Protein AF-A0A6H1BUK4-F1 (afdb_monomer_lite)

Structure (mmCIF, N/CA/C/O backbone):
data_AF-A0A6H1BUK4-F1
#
_entry.id   AF-A0A6H1BUK4-F1
#
loop_
_atom_site.group_PDB
_atom_site.id
_atom_site.type_symbol
_atom_site.label_atom_id
_atom_site.label_alt_id
_atom_site.label_comp_id
_atom_site.label_asym_id
_atom_site.label_entity_id
_atom_site.label_seq_id
_atom_site.pdbx_PDB_ins_code
_atom_site.Cartn_x
_atom_site.Cartn_y
_atom_site.Cartn_z
_atom_site.occupancy
_atom_site.B_iso_or_equiv
_atom_site.auth_seq_id
_atom_site.auth_comp_id
_atom_site.auth_asym_id
_atom_site.auth_atom_id
_atom_site.pdbx_PDB_model_num
ATOM 1 N N . MET A 1 1 ? 31.788 -11.910 -37.877 1.00 71.50 1 MET A N 1
ATOM 2 C CA . MET A 1 1 ? 30.380 -12.138 -38.277 1.00 71.50 1 MET A CA 1
ATOM 3 C C . MET A 1 1 ? 30.133 -11.475 -39.624 1.00 71.50 1 MET A C 1
ATOM 5 O O . MET A 1 1 ? 30.513 -10.319 -39.797 1.00 71.50 1 MET A O 1
ATOM 9 N N . THR A 1 2 ? 29.560 -12.197 -40.584 1.00 88.56 2 THR A N 1
ATOM 10 C CA . THR A 1 2 ? 29.188 -11.671 -41.908 1.00 88.56 2 THR A CA 1
ATOM 11 C C . THR A 1 2 ? 27.980 -10.735 -41.808 1.00 88.56 2 THR A C 1
ATOM 13 O O . THR A 1 2 ? 27.243 -10.742 -40.822 1.00 88.56 2 THR A O 1
ATOM 16 N N . CYS A 1 3 ? 27.811 -9.860 -42.796 1.00 91.62 3 CYS A N 1
ATOM 17 C CA . CYS A 1 3 ? 26.668 -8.962 -42.886 1.00 91.62 3 CYS A CA 1
ATOM 18 C C . CYS A 1 3 ? 25.373 -9.773 -43.034 1.00 91.62 3 CYS A C 1
ATOM 20 O O . CYS A 1 3 ? 25.271 -10.633 -43.901 1.00 91.62 3 CYS A O 1
ATOM 22 N N . LYS A 1 4 ? 24.350 -9.443 -42.239 1.00 92.12 4 LYS A N 1
ATOM 23 C CA . LYS A 1 4 ? 23.032 -10.099 -42.263 1.00 92.12 4 LYS A CA 1
ATOM 24 C C . LYS A 1 4 ? 22.277 -9.925 -43.591 1.00 92.12 4 LYS A C 1
ATOM 26 O O . LYS A 1 4 ? 21.309 -10.632 -43.848 1.00 92.12 4 LYS A O 1
ATOM 31 N N . THR A 1 5 ? 22.657 -8.955 -44.423 1.00 90.56 5 THR A N 1
ATOM 32 C CA . THR A 1 5 ? 21.996 -8.722 -45.713 1.00 90.56 5 THR A CA 1
ATOM 33 C C . THR A 1 5 ? 22.368 -9.825 -46.712 1.00 90.56 5 THR A C 1
ATOM 35 O O . THR A 1 5 ? 23.563 -9.987 -46.969 1.00 90.56 5 THR A O 1
ATOM 38 N N . PRO A 1 6 ? 21.387 -10.534 -47.312 1.00 89.38 6 PRO A N 1
ATOM 39 C CA . PRO A 1 6 ? 21.654 -11.579 -48.299 1.00 89.38 6 PRO A CA 1
ATOM 40 C C . PRO A 1 6 ? 22.569 -11.088 -49.428 1.00 89.38 6 PRO A C 1
ATOM 42 O O . PRO A 1 6 ? 22.399 -9.973 -49.924 1.00 89.38 6 PRO A O 1
ATOM 45 N N . GLY A 1 7 ? 23.561 -11.901 -49.801 1.00 88.88 7 GLY A N 1
ATOM 46 C CA . GLY A 1 7 ? 24.522 -11.586 -50.866 1.00 88.88 7 GLY A CA 1
ATOM 47 C C . GLY A 1 7 ? 25.607 -10.562 -50.502 1.00 88.88 7 GLY A C 1
ATOM 48 O O . GLY A 1 7 ? 26.383 -10.163 -51.366 1.00 88.88 7 GLY A O 1
ATOM 49 N N . CYS A 1 8 ? 25.698 -10.111 -49.245 1.00 89.19 8 CYS A N 1
ATO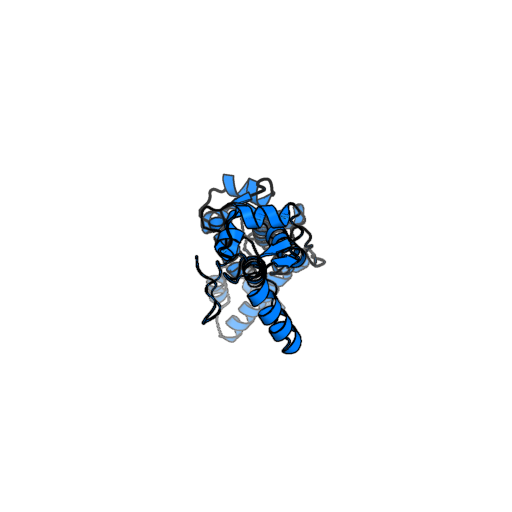M 50 C CA . CYS A 1 8 ? 26.742 -9.181 -48.815 1.00 89.19 8 CYS A CA 1
ATOM 51 C C . CYS A 1 8 ? 27.930 -9.917 -48.176 1.00 89.19 8 CYS A C 1
ATOM 53 O O . CYS A 1 8 ? 27.816 -10.448 -47.076 1.00 89.19 8 CYS A O 1
ATOM 55 N N . SER A 1 9 ? 29.099 -9.867 -48.819 1.00 88.25 9 SER A N 1
ATOM 56 C CA . SER A 1 9 ? 30.350 -10.463 -48.316 1.00 88.25 9 SER A CA 1
ATOM 57 C C . SER A 1 9 ? 31.053 -9.641 -47.225 1.00 88.25 9 SER A C 1
ATOM 59 O O . SER A 1 9 ? 32.037 -10.087 -46.639 1.00 88.25 9 SER A O 1
ATOM 61 N N . ARG A 1 10 ? 30.572 -8.426 -46.931 1.00 89.56 10 ARG A N 1
ATOM 62 C CA . ARG A 1 10 ? 31.171 -7.551 -45.907 1.00 89.56 10 ARG A CA 1
ATOM 63 C C . ARG A 1 10 ? 30.891 -8.084 -44.500 1.00 89.56 10 ARG A C 1
ATOM 65 O O . ARG A 1 10 ? 29.887 -8.751 -44.270 1.00 89.56 10 ARG A O 1
ATOM 72 N N . GLY A 1 11 ? 31.722 -7.712 -43.529 1.00 87.62 11 GLY A N 1
ATOM 73 C CA . GLY A 1 11 ? 31.447 -7.968 -42.112 1.00 87.62 11 GLY A CA 1
ATOM 74 C C . GLY A 1 11 ? 30.261 -7.150 -41.579 1.00 87.62 11 GLY A C 1
ATOM 75 O O . GLY A 1 11 ? 30.032 -6.012 -42.001 1.00 87.62 11 GLY A O 1
ATOM 76 N N . GLY A 1 12 ? 29.505 -7.716 -40.637 1.00 88.19 12 GLY A N 1
ATOM 77 C CA . GLY A 1 12 ? 28.492 -6.988 -39.871 1.00 88.19 12 GLY A CA 1
ATOM 78 C C . GLY A 1 12 ? 29.160 -6.004 -38.907 1.00 88.19 12 GLY A C 1
ATOM 79 O O . GLY A 1 12 ? 29.979 -6.410 -38.091 1.00 88.19 12 GLY A O 1
ATOM 80 N N . GLN A 1 13 ? 28.833 -4.714 -39.017 1.00 86.94 13 GLN A N 1
ATOM 81 C CA . GLN A 1 13 ? 29.473 -3.632 -38.247 1.00 86.94 13 GLN A CA 1
ATOM 82 C C . GLN A 1 13 ? 28.491 -2.876 -37.340 1.00 86.94 13 GLN A C 1
ATOM 84 O O . GLN A 1 13 ? 28.909 -2.162 -36.434 1.00 86.94 13 GLN A O 1
ATOM 89 N N . THR A 1 14 ? 27.185 -2.978 -37.593 1.00 88.00 14 THR A N 1
ATOM 90 C CA . THR A 1 14 ? 26.146 -2.314 -36.793 1.00 88.00 14 THR A CA 1
ATOM 91 C C . THR A 1 14 ? 25.527 -3.269 -35.775 1.00 88.00 14 THR A C 1
ATOM 93 O O . THR A 1 14 ? 25.586 -4.487 -35.937 1.00 88.00 14 THR A O 1
ATOM 96 N N . ARG A 1 15 ? 24.817 -2.728 -34.772 1.00 83.88 15 ARG A N 1
ATOM 97 C CA . ARG A 1 15 ? 24.027 -3.526 -33.809 1.00 83.88 15 ARG A CA 1
ATOM 98 C C . ARG A 1 15 ? 22.943 -4.397 -34.460 1.00 83.88 15 ARG A C 1
ATOM 100 O O . ARG A 1 15 ? 22.446 -5.318 -33.830 1.00 83.88 15 ARG A O 1
ATOM 107 N N . ARG A 1 16 ? 22.573 -4.123 -35.718 1.00 86.50 16 ARG A N 1
ATOM 108 C CA . ARG A 1 16 ? 21.634 -4.942 -36.508 1.00 86.50 16 ARG A CA 1
ATOM 109 C C . ARG A 1 16 ? 22.333 -6.024 -37.344 1.00 86.50 16 ARG A C 1
ATOM 111 O O . ARG A 1 16 ? 21.692 -6.652 -38.184 1.00 86.50 16 ARG A O 1
ATOM 118 N N . GLY A 1 17 ? 23.640 -6.216 -37.153 1.00 90.00 17 GLY A N 1
ATOM 119 C CA . GLY A 1 17 ? 24.444 -7.210 -37.866 1.00 90.00 17 GLY A CA 1
ATOM 120 C C . GLY A 1 17 ? 24.696 -6.873 -39.338 1.00 90.00 17 GLY A C 1
ATOM 121 O O . GLY A 1 17 ? 25.106 -7.740 -40.098 1.00 90.00 17 GLY A O 1
ATOM 122 N N . MET A 1 18 ? 24.448 -5.635 -39.776 1.00 92.75 18 MET A N 1
ATOM 123 C CA . MET A 1 18 ? 24.659 -5.202 -41.165 1.00 92.75 18 MET A CA 1
ATOM 124 C C . MET A 1 18 ? 25.966 -4.412 -41.300 1.00 92.75 18 MET A C 1
ATOM 126 O O . MET A 1 18 ? 26.402 -3.766 -40.345 1.00 92.75 18 MET A O 1
ATOM 130 N N . CYS A 1 19 ? 26.585 -4.406 -42.483 1.00 94.44 19 CYS A N 1
ATOM 131 C CA . CYS A 1 19 ? 27.620 -3.415 -42.797 1.00 94.44 19 CYS A CA 1
ATOM 132 C C . CYS A 1 19 ? 26.992 -2.011 -42.918 1.00 94.44 19 CYS A C 1
ATOM 134 O O . CYS A 1 19 ? 25.791 -1.896 -43.180 1.00 94.44 19 CYS A O 1
ATOM 136 N N . ARG A 1 20 ? 27.779 -0.934 -42.771 1.00 92.25 20 ARG A N 1
ATOM 137 C CA . ARG A 1 20 ? 27.266 0.456 -42.811 1.00 92.25 20 ARG A CA 1
ATOM 138 C C . ARG A 1 20 ? 26.426 0.764 -44.064 1.00 92.25 20 ARG A C 1
ATOM 140 O O . ARG A 1 20 ? 25.326 1.289 -43.946 1.00 92.25 20 ARG A O 1
ATOM 147 N N . ALA A 1 21 ? 26.888 0.354 -45.248 1.00 92.38 21 ALA A N 1
ATOM 148 C CA . ALA A 1 21 ? 26.192 0.611 -46.517 1.00 92.38 21 ALA A CA 1
ATOM 149 C C . ALA A 1 21 ? 24.871 -0.167 -46.674 1.00 92.38 21 ALA A C 1
ATOM 151 O O . ALA A 1 21 ? 23.927 0.302 -47.310 1.00 92.38 21 ALA A O 1
ATOM 152 N N . CYS A 1 22 ? 24.795 -1.383 -46.128 1.00 93.44 22 CYS A N 1
ATOM 153 C CA . CYS A 1 22 ? 23.549 -2.148 -46.116 1.00 93.44 22 CYS A CA 1
ATOM 154 C C . CYS A 1 22 ? 22.576 -1.615 -45.062 1.00 93.44 22 CYS A C 1
ATOM 156 O O . CYS A 1 22 ? 21.380 -1.552 -45.334 1.00 93.44 22 CYS A O 1
ATOM 158 N N . TYR A 1 23 ? 23.085 -1.174 -43.907 1.00 92.62 23 TYR A N 1
ATOM 159 C CA . TYR A 1 23 ? 22.277 -0.531 -42.876 1.00 92.62 23 TYR A CA 1
ATOM 160 C C . TYR A 1 23 ? 21.628 0.758 -43.380 1.00 92.62 23 TYR A C 1
ATOM 162 O O . TYR A 1 23 ? 20.429 0.909 -43.189 1.00 92.62 23 TYR A O 1
ATOM 170 N N . GLU A 1 24 ? 22.361 1.642 -44.066 1.00 92.56 24 GLU A N 1
ATOM 171 C CA . GLU A 1 24 ? 21.784 2.910 -44.536 1.00 92.56 24 GLU A CA 1
ATOM 172 C C . GLU A 1 24 ? 20.688 2.685 -45.584 1.00 92.56 24 GLU A C 1
ATOM 174 O O . GLU A 1 24 ? 19.592 3.229 -45.470 1.00 92.56 24 GLU A O 1
ATOM 179 N N . ARG A 1 25 ? 20.918 1.776 -46.544 1.00 92.06 25 ARG A N 1
ATOM 180 C CA . ARG A 1 25 ? 19.888 1.373 -47.519 1.00 92.06 25 ARG A CA 1
ATOM 181 C C . ARG A 1 25 ? 18.656 0.773 -46.845 1.00 92.06 25 ARG A C 1
ATOM 183 O O . ARG A 1 25 ? 17.532 1.094 -47.221 1.00 92.06 25 ARG A O 1
ATOM 190 N N . TRP A 1 26 ? 18.853 -0.102 -45.859 1.00 92.88 26 TRP A N 1
ATOM 191 C CA . TRP A 1 26 ? 17.754 -0.671 -45.081 1.00 92.88 26 TRP A CA 1
ATOM 192 C C . TRP A 1 26 ? 17.006 0.415 -44.296 1.00 92.88 26 TRP A C 1
ATOM 194 O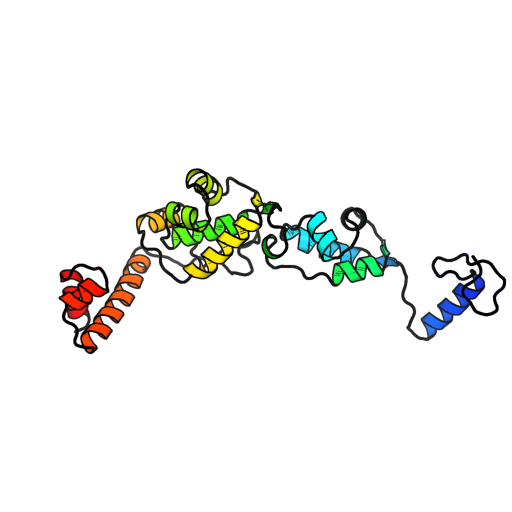 O . TRP A 1 26 ? 15.781 0.469 -44.365 1.00 92.88 26 TRP A O 1
ATOM 204 N N . ARG A 1 27 ? 17.729 1.308 -43.610 1.00 92.69 27 ARG A N 1
ATOM 205 C CA . ARG A 1 27 ? 17.194 2.400 -42.790 1.00 92.69 27 ARG A CA 1
ATOM 206 C C . ARG A 1 27 ? 16.333 3.350 -43.618 1.00 92.69 27 ARG A C 1
ATOM 208 O O . ARG A 1 27 ? 15.199 3.601 -43.225 1.00 92.69 27 ARG A O 1
ATOM 215 N N . LEU A 1 28 ? 16.829 3.817 -44.766 1.00 93.31 28 LEU A N 1
ATOM 216 C CA . LEU A 1 28 ? 16.081 4.693 -45.673 1.00 93.31 28 LEU A CA 1
ATOM 217 C C . LEU A 1 28 ? 14.770 4.046 -46.135 1.00 93.31 28 LEU A C 1
ATOM 219 O O . LEU A 1 28 ? 13.721 4.679 -46.061 1.00 93.31 28 LEU A O 1
ATOM 223 N N . ARG A 1 29 ? 14.795 2.758 -46.516 1.00 92.69 29 ARG A N 1
ATOM 224 C CA . ARG A 1 29 ? 13.568 2.014 -46.860 1.00 92.69 29 ARG A CA 1
ATOM 225 C C . ARG A 1 29 ? 12.597 1.929 -45.684 1.00 92.69 29 ARG A C 1
ATOM 227 O O . ARG A 1 29 ? 11.409 2.152 -45.866 1.00 92.69 29 ARG A O 1
ATOM 234 N N . GLN A 1 30 ? 13.081 1.624 -44.478 1.00 93.94 30 GLN A N 1
ATOM 235 C CA . GLN A 1 30 ? 12.210 1.566 -43.300 1.00 93.94 30 GLN A CA 1
ATOM 236 C C . GLN A 1 30 ? 11.579 2.923 -42.975 1.00 93.94 30 GLN A C 1
ATOM 238 O O . GLN A 1 30 ? 10.416 2.954 -42.583 1.00 93.94 30 GLN A O 1
ATOM 243 N N . HIS A 1 31 ? 12.316 4.025 -43.139 1.00 91.31 31 HIS A N 1
ATOM 244 C CA . HIS A 1 31 ? 11.766 5.371 -42.979 1.00 91.31 31 HIS A CA 1
ATOM 245 C C . HIS A 1 31 ? 10.702 5.671 -44.041 1.00 91.31 31 HIS A C 1
ATOM 247 O O . HIS A 1 31 ? 9.614 6.101 -43.676 1.00 91.31 31 HIS A O 1
ATOM 253 N N . ALA A 1 32 ? 10.969 5.370 -45.317 1.00 92.56 32 ALA A N 1
ATOM 254 C CA . ALA A 1 32 ? 10.002 5.556 -46.402 1.00 92.56 32 ALA A CA 1
ATOM 255 C C . ALA A 1 32 ? 8.709 4.748 -46.189 1.00 92.56 32 ALA A C 1
ATOM 257 O O . ALA A 1 32 ? 7.624 5.218 -46.509 1.00 92.56 32 ALA A O 1
ATOM 258 N N . TYR A 1 33 ? 8.811 3.552 -45.603 1.00 93.94 33 TYR A N 1
ATOM 259 C CA . TYR A 1 33 ? 7.653 2.719 -45.267 1.00 93.94 33 TYR A CA 1
ATOM 260 C C . TYR A 1 33 ? 7.006 3.052 -43.914 1.00 93.94 33 TYR A C 1
ATOM 262 O O . TYR A 1 33 ? 6.066 2.364 -43.526 1.00 93.94 33 TYR A O 1
ATOM 270 N N . GLY A 1 34 ? 7.521 4.026 -43.153 1.00 91.31 34 GLY A N 1
ATOM 271 C CA . GLY A 1 34 ? 7.030 4.341 -41.803 1.00 91.31 34 GLY A CA 1
ATOM 272 C C . GLY A 1 34 ? 7.248 3.227 -40.766 1.00 91.31 34 GLY A C 1
ATOM 273 O O . GLY A 1 34 ? 6.661 3.251 -39.692 1.00 91.31 34 GLY A O 1
ATOM 274 N N . ARG A 1 35 ? 8.094 2.234 -41.068 1.00 90.94 35 ARG A N 1
ATOM 275 C CA . ARG A 1 35 ? 8.355 1.049 -40.225 1.00 90.94 35 ARG A CA 1
ATOM 276 C C . ARG A 1 35 ? 9.633 1.166 -39.399 1.00 90.94 35 ARG A C 1
ATOM 278 O O . ARG A 1 35 ? 10.009 0.231 -38.692 1.00 90.94 35 ARG A O 1
ATOM 285 N N . PHE A 1 36 ? 10.355 2.281 -39.511 1.00 89.62 36 PHE A N 1
ATOM 286 C CA . PHE A 1 36 ? 11.610 2.446 -38.791 1.00 89.62 36 PHE A CA 1
ATOM 287 C C . PHE A 1 36 ? 11.367 2.541 -37.286 1.00 89.62 36 PHE A C 1
ATOM 289 O O . PHE A 1 36 ? 10.833 3.523 -36.781 1.00 89.62 36 PHE A O 1
ATOM 296 N N . GLN A 1 37 ? 11.845 1.532 -36.562 1.00 85.88 37 GLN A N 1
ATOM 297 C CA . GLN A 1 37 ? 11.864 1.536 -35.107 1.00 85.88 37 GLN A CA 1
ATOM 298 C C . GLN A 1 37 ? 13.305 1.702 -34.605 1.00 85.88 37 GLN A C 1
ATOM 300 O O . GLN A 1 37 ? 14.161 0.856 -34.902 1.00 85.88 37 GLN A O 1
ATOM 305 N N . PRO A 1 38 ? 13.622 2.761 -33.839 1.00 89.06 38 PRO A N 1
ATOM 306 C CA . PRO A 1 38 ? 14.940 2.905 -33.238 1.00 89.06 38 PRO A CA 1
ATOM 307 C C . PRO A 1 38 ? 15.143 1.846 -32.145 1.00 89.06 38 PRO A C 1
ATOM 309 O O . PRO A 1 38 ? 14.209 1.500 -31.423 1.00 89.06 38 PRO A O 1
ATOM 312 N N . LEU A 1 39 ? 16.372 1.329 -32.028 1.00 89.69 39 LEU A N 1
ATOM 313 C CA . LEU A 1 39 ? 16.742 0.338 -31.000 1.00 89.69 39 LEU A CA 1
ATOM 314 C C . LEU A 1 39 ? 16.877 0.952 -29.603 1.00 89.69 39 LEU A C 1
ATOM 316 O O . LEU A 1 39 ? 16.875 0.232 -28.609 1.00 89.69 39 LEU A O 1
ATOM 320 N N . VAL A 1 40 ? 17.052 2.268 -29.551 1.00 94.12 40 VAL A N 1
ATOM 321 C CA . VAL A 1 40 ? 17.237 3.047 -28.336 1.00 94.12 40 VAL A CA 1
ATOM 322 C C . VAL A 1 40 ? 16.226 4.186 -28.380 1.00 94.12 40 VAL A C 1
ATOM 324 O O . VAL A 1 40 ? 16.063 4.818 -29.424 1.00 94.12 40 VAL A O 1
ATOM 327 N N . VAL A 1 41 ? 15.536 4.406 -27.273 1.00 96.38 41 VAL A N 1
ATOM 328 C CA . VAL A 1 41 ? 14.470 5.396 -27.106 1.00 96.38 41 VAL A CA 1
ATOM 329 C C . VAL A 1 41 ? 14.765 6.283 -25.906 1.00 96.38 41 VAL A C 1
ATOM 331 O O . VAL A 1 41 ? 15.635 5.953 -25.095 1.00 96.38 41 VAL A O 1
ATOM 334 N N . ASP A 1 42 ? 14.053 7.402 -25.817 1.00 97.00 42 ASP A N 1
ATOM 335 C CA . ASP A 1 42 ? 14.053 8.236 -24.620 1.00 97.00 42 ASP A CA 1
ATOM 336 C C . ASP A 1 42 ? 13.648 7.390 -23.404 1.00 97.00 42 ASP A C 1
ATOM 338 O O . ASP A 1 42 ? 12.694 6.609 -23.454 1.00 97.00 42 ASP A O 1
ATOM 342 N N . ALA A 1 43 ? 14.422 7.505 -22.331 1.00 97.31 43 ALA A N 1
ATOM 343 C CA . ALA A 1 43 ? 14.186 6.771 -21.099 1.00 97.31 43 ALA A CA 1
ATOM 344 C C . ALA A 1 43 ? 13.175 7.465 -20.174 1.00 97.31 43 ALA A C 1
ATOM 346 O O . ALA A 1 43 ? 12.737 6.841 -19.208 1.00 97.31 43 ALA A O 1
ATOM 347 N N . GLU A 1 44 ? 12.793 8.716 -20.443 1.00 97.38 44 GLU A N 1
ATOM 348 C CA . GLU A 1 44 ? 11.907 9.492 -19.572 1.00 97.38 44 GLU A CA 1
ATOM 349 C C . GLU A 1 44 ? 10.526 8.843 -19.335 1.00 97.38 44 GLU A C 1
ATOM 351 O O . GLU A 1 44 ? 10.114 8.751 -18.176 1.00 97.38 44 GLU A O 1
ATOM 356 N N . PRO A 1 45 ? 9.821 8.286 -20.345 1.00 97.69 45 PRO A N 1
ATOM 357 C CA . PRO A 1 45 ? 8.552 7.597 -20.096 1.00 97.69 45 PRO A CA 1
ATOM 358 C C . PRO A 1 45 ? 8.711 6.395 -19.155 1.00 97.69 45 PRO A C 1
ATOM 360 O O . PRO A 1 45 ? 7.942 6.235 -18.208 1.00 97.69 45 PRO A O 1
ATOM 363 N N . ALA A 1 46 ? 9.748 5.580 -19.374 1.00 97.38 46 ALA A N 1
ATOM 364 C CA . ALA A 1 46 ? 10.049 4.433 -18.522 1.00 97.38 46 ALA A CA 1
ATOM 365 C C . ALA A 1 46 ? 10.440 4.876 -17.103 1.00 97.38 46 ALA A C 1
ATOM 367 O O . ALA A 1 46 ? 10.052 4.240 -16.125 1.00 97.38 46 ALA A O 1
ATOM 368 N N . ARG A 1 47 ? 11.170 5.990 -16.975 1.00 97.44 47 ARG A N 1
ATOM 369 C CA . ARG A 1 47 ? 11.540 6.577 -15.686 1.00 97.44 47 ARG A CA 1
ATOM 370 C C . ARG A 1 47 ? 10.317 6.999 -14.890 1.00 97.44 47 ARG A C 1
ATOM 372 O O . ARG A 1 47 ? 10.190 6.570 -13.750 1.00 97.44 47 ARG A O 1
ATOM 379 N N . ARG A 1 48 ? 9.411 7.779 -15.484 1.00 97.00 48 ARG A N 1
ATOM 380 C CA . ARG A 1 48 ? 8.153 8.181 -14.837 1.00 97.00 48 ARG A CA 1
ATOM 381 C C . ARG A 1 48 ? 7.354 6.977 -14.351 1.00 97.00 48 ARG A C 1
ATOM 383 O O . ARG A 1 48 ? 6.846 6.993 -13.236 1.00 97.00 48 ARG A O 1
ATOM 390 N N . HIS A 1 49 ? 7.281 5.930 -15.169 1.00 97.00 49 HIS A N 1
ATOM 391 C CA . HIS A 1 49 ? 6.571 4.700 -14.824 1.00 97.00 49 HIS A CA 1
ATOM 392 C C . HIS A 1 49 ? 7.207 3.967 -13.637 1.00 97.00 49 HIS A C 1
ATOM 394 O O . HIS A 1 49 ? 6.519 3.522 -12.722 1.00 97.00 49 HIS A O 1
ATOM 400 N N . ILE A 1 50 ? 8.540 3.892 -13.611 1.00 96.06 50 ILE A N 1
ATOM 401 C CA . ILE A 1 50 ? 9.289 3.358 -12.470 1.00 96.06 50 ILE A CA 1
ATOM 402 C C . ILE A 1 50 ? 9.058 4.201 -11.215 1.00 96.06 50 ILE A C 1
ATOM 404 O O . ILE A 1 50 ? 8.850 3.629 -10.147 1.00 96.06 50 ILE A O 1
ATOM 408 N N . THR A 1 51 ? 9.088 5.529 -11.326 1.00 95.06 51 THR A N 1
ATOM 409 C CA . THR A 1 51 ? 8.836 6.435 -10.199 1.00 95.06 51 THR A CA 1
ATOM 410 C C . THR A 1 51 ? 7.437 6.220 -9.630 1.00 95.06 51 THR A C 1
ATOM 412 O O . THR A 1 51 ? 7.321 5.990 -8.436 1.00 95.06 51 THR A O 1
ATOM 415 N N . ALA A 1 52 ? 6.404 6.121 -10.470 1.00 93.69 52 ALA A N 1
ATOM 416 C CA . ALA A 1 52 ? 5.047 5.833 -10.004 1.00 93.69 52 ALA A CA 1
ATOM 417 C C . ALA A 1 52 ? 4.961 4.511 -9.208 1.00 93.69 52 ALA A C 1
ATOM 419 O O . ALA A 1 52 ? 4.386 4.464 -8.125 1.00 93.69 52 ALA A O 1
ATOM 420 N N . MET A 1 53 ? 5.614 3.440 -9.679 1.00 94.56 53 MET A N 1
ATOM 421 C CA . MET A 1 53 ? 5.721 2.181 -8.922 1.00 94.56 53 MET A CA 1
ATOM 422 C C . MET A 1 53 ? 6.486 2.336 -7.595 1.00 94.56 53 MET A C 1
ATOM 424 O O . MET A 1 53 ? 6.185 1.655 -6.611 1.00 94.56 53 MET A O 1
ATOM 428 N N . ARG A 1 54 ? 7.507 3.200 -7.562 1.00 92.75 54 ARG A N 1
ATOM 429 C CA . ARG A 1 54 ? 8.295 3.501 -6.357 1.00 92.75 54 ARG A CA 1
ATOM 430 C C . ARG A 1 54 ? 7.489 4.291 -5.333 1.00 92.75 54 ARG A C 1
ATOM 432 O O . ARG A 1 54 ? 7.659 4.011 -4.148 1.00 92.75 54 ARG A O 1
ATOM 439 N N . ASP A 1 55 ? 6.626 5.198 -5.776 1.00 90.38 55 ASP A N 1
ATOM 440 C CA . ASP A 1 55 ? 5.790 6.038 -4.913 1.00 90.38 55 ASP A CA 1
ATOM 441 C C . ASP A 1 55 ? 4.749 5.201 -4.151 1.00 90.38 55 ASP A C 1
ATOM 443 O O . ASP A 1 55 ? 4.493 5.447 -2.977 1.00 90.38 55 ASP A O 1
ATOM 447 N N . ILE A 1 56 ? 4.269 4.104 -4.751 1.00 90.25 56 ILE A N 1
ATOM 448 C CA . ILE A 1 56 ? 3.441 3.082 -4.072 1.00 90.25 56 ILE A CA 1
ATOM 449 C C . ILE A 1 56 ? 4.250 2.252 -3.054 1.00 90.25 56 ILE A C 1
ATOM 451 O O . ILE A 1 56 ? 3.699 1.552 -2.205 1.00 90.25 56 ILE A O 1
ATOM 455 N N . GLY A 1 57 ? 5.582 2.313 -3.117 1.00 90.00 57 GLY A N 1
ATOM 456 C CA . GLY A 1 57 ? 6.484 1.619 -2.199 1.00 90.00 57 GLY A CA 1
ATOM 457 C C . GLY A 1 57 ? 7.104 0.336 -2.745 1.00 90.00 57 GLY A C 1
ATOM 458 O O . GLY A 1 57 ? 7.721 -0.409 -1.977 1.00 90.00 57 GLY A O 1
ATOM 459 N N . LEU A 1 58 ? 6.999 0.054 -4.051 1.00 91.50 58 LEU A N 1
ATOM 460 C CA . LEU A 1 58 ? 7.675 -1.107 -4.635 1.00 91.50 58 LEU A CA 1
ATOM 461 C C . LEU A 1 58 ? 9.194 -0.943 -4.592 1.00 91.50 58 LEU A C 1
ATOM 463 O O . LEU A 1 58 ? 9.747 0.130 -4.829 1.00 91.50 58 LEU A O 1
ATOM 467 N N . THR A 1 59 ? 9.913 -2.028 -4.313 1.00 90.94 59 THR A N 1
ATOM 468 C CA . THR A 1 59 ? 11.382 -2.019 -4.339 1.00 90.94 59 THR A CA 1
ATOM 469 C C . THR A 1 59 ? 11.912 -2.198 -5.762 1.00 90.94 59 THR A C 1
ATOM 471 O O . THR A 1 59 ? 11.253 -2.795 -6.611 1.00 90.94 59 THR A O 1
ATOM 474 N N . TRP A 1 60 ? 13.160 -1.788 -6.011 1.00 91.00 60 TRP A N 1
ATOM 475 C CA . TRP A 1 60 ? 13.864 -2.071 -7.272 1.00 91.00 60 TRP A CA 1
ATOM 476 C C . TRP A 1 60 ? 13.848 -3.555 -7.651 1.00 91.00 60 TRP A C 1
ATOM 478 O O . TRP A 1 60 ? 13.738 -3.893 -8.825 1.00 91.00 60 TRP A O 1
ATOM 488 N N . ARG A 1 61 ? 13.960 -4.442 -6.652 1.00 90.94 61 ARG A N 1
ATOM 489 C CA . ARG A 1 61 ? 13.912 -5.895 -6.849 1.00 90.94 61 ARG A CA 1
ATOM 490 C C . ARG A 1 61 ? 12.523 -6.334 -7.309 1.00 90.94 61 ARG A C 1
ATOM 492 O O . ARG A 1 61 ? 12.428 -7.107 -8.251 1.00 90.94 61 ARG A O 1
ATOM 499 N N . THR A 1 62 ? 11.467 -5.815 -6.687 1.00 92.50 62 THR A N 1
ATOM 500 C CA . THR A 1 62 ? 10.084 -6.119 -7.081 1.00 92.50 62 THR A CA 1
ATOM 501 C C . THR A 1 62 ? 9.798 -5.635 -8.503 1.00 92.50 62 THR A C 1
ATOM 503 O O . THR A 1 62 ? 9.316 -6.412 -9.315 1.00 92.50 62 THR A O 1
ATOM 506 N N . ILE A 1 63 ? 10.182 -4.400 -8.843 1.00 94.62 63 ILE A N 1
ATOM 507 C CA . ILE A 1 63 ? 10.000 -3.837 -10.194 1.00 94.62 63 ILE A CA 1
ATOM 508 C C . ILE A 1 63 ? 10.781 -4.642 -11.244 1.00 94.62 63 ILE A C 1
ATOM 510 O O . ILE A 1 63 ? 10.266 -4.929 -12.324 1.00 94.62 63 ILE A O 1
ATOM 514 N N . SER A 1 64 ? 12.013 -5.043 -10.921 1.00 95.31 64 SER A N 1
ATOM 515 C CA . SER A 1 64 ? 12.835 -5.905 -11.776 1.00 95.31 64 SER A CA 1
ATOM 516 C C . SER A 1 64 ? 12.159 -7.251 -12.037 1.00 95.31 64 SER A C 1
ATOM 518 O O . SER A 1 64 ? 12.066 -7.662 -13.187 1.00 95.31 64 SER A O 1
ATOM 520 N N . ASN A 1 65 ? 11.606 -7.894 -11.005 1.00 93.31 65 ASN A N 1
ATOM 521 C CA . ASN A 1 65 ? 10.886 -9.156 -11.162 1.00 93.31 65 ASN A CA 1
ATOM 522 C C . ASN A 1 65 ? 9.611 -8.998 -12.010 1.00 93.31 65 ASN A C 1
ATOM 524 O O . ASN A 1 65 ? 9.352 -9.840 -12.863 1.00 93.31 65 ASN A O 1
ATOM 528 N N . LEU A 1 66 ? 8.843 -7.921 -11.809 1.00 94.12 66 LEU A N 1
ATOM 529 C CA . LEU A 1 66 ? 7.585 -7.677 -12.527 1.00 94.12 66 LEU A CA 1
ATOM 530 C C . LEU A 1 66 ? 7.797 -7.352 -14.012 1.00 94.12 66 LEU A C 1
ATOM 532 O O . LEU A 1 66 ? 7.099 -7.883 -14.868 1.00 94.12 66 LEU A O 1
ATOM 536 N N . SER A 1 67 ? 8.781 -6.507 -14.322 1.00 95.50 67 SER A N 1
ATOM 537 C CA . SER A 1 67 ? 9.120 -6.137 -15.707 1.00 95.50 67 SER A CA 1
ATOM 538 C C . SER A 1 67 ? 10.014 -7.175 -16.406 1.00 95.50 67 SER A C 1
ATOM 540 O O . SER A 1 67 ? 10.160 -7.189 -17.634 1.00 95.50 67 SER A O 1
ATOM 542 N N . GLY A 1 68 ? 10.670 -8.032 -15.617 1.00 96.06 68 GLY A N 1
ATOM 543 C CA . GLY A 1 68 ? 11.764 -8.918 -16.012 1.00 96.06 68 GLY A CA 1
ATOM 544 C C . GLY A 1 68 ? 12.997 -8.183 -16.568 1.00 96.06 68 GLY A C 1
ATOM 545 O O . GLY A 1 68 ? 13.812 -8.792 -17.266 1.00 96.06 68 GLY A O 1
ATOM 546 N N . VAL A 1 69 ? 13.111 -6.877 -16.319 1.00 96.81 69 VAL A N 1
ATOM 547 C CA . VAL A 1 69 ? 14.283 -6.062 -16.656 1.00 96.81 69 VAL A CA 1
ATOM 548 C C . VAL A 1 69 ? 15.305 -6.187 -15.533 1.00 96.81 69 VAL A C 1
ATOM 550 O O . VAL A 1 69 ? 14.945 -6.217 -14.355 1.00 96.81 69 VAL A O 1
ATOM 553 N N . ASP A 1 70 ? 16.592 -6.240 -15.875 1.00 96.12 70 ASP A N 1
ATOM 554 C CA . ASP A 1 70 ? 17.654 -6.358 -14.878 1.00 96.12 70 ASP A CA 1
ATOM 555 C C . ASP A 1 70 ? 17.648 -5.176 -13.889 1.00 96.12 70 ASP A C 1
ATOM 557 O O . ASP A 1 70 ? 17.495 -4.009 -14.265 1.00 96.12 70 ASP A O 1
ATOM 561 N N . ARG A 1 71 ? 17.860 -5.471 -12.601 1.00 94.50 71 ARG A N 1
ATOM 562 C CA . ARG A 1 71 ? 17.800 -4.477 -11.520 1.00 94.50 71 ARG A CA 1
ATOM 563 C C . ARG A 1 71 ? 18.749 -3.297 -11.751 1.00 94.50 71 ARG A C 1
ATOM 565 O O . ARG A 1 71 ? 18.406 -2.172 -11.379 1.00 94.50 71 ARG A O 1
ATOM 572 N N . LYS A 1 72 ? 19.926 -3.522 -12.346 1.00 94.50 72 LYS A N 1
ATOM 573 C CA . LYS A 1 72 ? 20.881 -2.453 -12.659 1.00 94.50 72 LYS A CA 1
ATOM 574 C C . LYS A 1 72 ? 20.311 -1.510 -13.714 1.00 94.50 72 LYS A C 1
ATOM 576 O O . LYS A 1 72 ? 20.406 -0.301 -13.531 1.00 94.50 72 LYS A O 1
ATOM 581 N N . GLN A 1 73 ? 19.661 -2.041 -14.750 1.00 94.94 73 GLN A N 1
ATOM 582 C CA . GLN A 1 73 ? 19.036 -1.235 -15.805 1.00 94.94 73 GLN A CA 1
ATOM 583 C C . GLN A 1 73 ? 17.886 -0.381 -15.262 1.00 94.94 73 GLN A C 1
ATOM 585 O O . GLN A 1 73 ? 17.822 0.810 -15.560 1.00 94.94 73 GLN A O 1
ATOM 590 N N . VAL A 1 74 ? 17.026 -0.952 -14.410 1.00 95.94 74 VAL A N 1
ATOM 591 C CA . VAL A 1 74 ? 15.956 -0.192 -13.736 1.00 95.94 74 VAL A CA 1
ATOM 592 C C . VAL A 1 74 ? 16.556 0.953 -12.904 1.00 95.94 74 VAL A C 1
ATOM 594 O O . VAL A 1 74 ? 16.098 2.095 -12.981 1.00 95.94 74 VAL A O 1
ATOM 597 N N . ALA A 1 75 ? 17.626 0.675 -12.151 1.00 93.56 75 ALA A N 1
ATOM 598 C CA . ALA A 1 75 ? 18.311 1.682 -11.344 1.00 93.56 75 ALA A CA 1
ATOM 599 C C . ALA A 1 75 ? 19.017 2.762 -12.189 1.00 93.56 75 ALA A C 1
ATOM 601 O O . ALA A 1 75 ? 19.008 3.928 -11.800 1.00 93.56 75 ALA A O 1
ATOM 602 N N . ASP A 1 76 ? 19.629 2.406 -13.322 1.00 94.38 76 ASP A N 1
ATOM 603 C CA . ASP A 1 76 ? 20.279 3.354 -14.241 1.00 94.38 76 ASP A CA 1
ATOM 604 C C . ASP A 1 76 ? 19.259 4.315 -14.875 1.00 94.38 76 ASP A C 1
ATOM 606 O O . ASP A 1 76 ? 19.508 5.521 -14.950 1.00 94.38 76 ASP A O 1
ATOM 610 N N . ILE A 1 77 ? 18.091 3.801 -15.277 1.00 95.56 77 ILE A N 1
ATOM 611 C CA . ILE A 1 77 ? 16.996 4.618 -15.821 1.00 95.56 77 ILE A CA 1
ATOM 612 C C . ILE A 1 77 ? 16.534 5.643 -14.789 1.00 95.56 77 ILE A C 1
ATOM 614 O O . ILE A 1 77 ? 16.451 6.829 -15.109 1.00 95.56 77 ILE A O 1
ATOM 618 N N . CYS A 1 78 ? 16.306 5.218 -13.543 1.00 92.62 78 CYS A N 1
ATOM 619 C CA . CYS A 1 78 ? 15.904 6.145 -12.488 1.00 92.62 78 CYS A CA 1
ATOM 620 C C . CYS A 1 78 ? 16.991 7.171 -12.141 1.00 92.62 78 CYS A C 1
ATOM 622 O O . CYS A 1 78 ? 16.673 8.321 -11.854 1.00 92.62 78 CYS A O 1
ATOM 624 N N . ARG A 1 79 ? 18.272 6.781 -12.177 1.00 92.00 79 ARG A N 1
ATOM 625 C CA . ARG A 1 79 ? 19.397 7.670 -11.838 1.00 92.00 79 ARG A CA 1
ATOM 626 C C . ARG A 1 79 ? 19.681 8.759 -12.868 1.00 92.00 79 ARG A C 1
ATOM 628 O O . ARG A 1 79 ? 20.501 9.626 -12.584 1.00 92.00 79 ARG A O 1
ATOM 635 N N . GLY A 1 80 ? 19.053 8.731 -14.041 1.00 92.75 80 GLY A N 1
ATOM 636 C CA . GLY A 1 80 ? 19.233 9.807 -15.012 1.00 92.75 80 GLY A CA 1
ATOM 637 C C . GLY A 1 80 ? 19.599 9.383 -16.427 1.00 92.75 80 GLY A C 1
ATOM 638 O O . GLY A 1 80 ? 19.921 10.265 -17.223 1.00 92.75 80 GLY A O 1
ATOM 639 N N . ALA A 1 81 ? 19.566 8.090 -16.779 1.00 94.06 81 ALA A N 1
ATOM 640 C CA . ALA A 1 81 ? 19.854 7.682 -18.154 1.00 94.06 81 ALA A CA 1
ATOM 641 C C . ALA A 1 81 ? 18.948 8.443 -19.135 1.00 94.06 81 ALA A C 1
ATOM 643 O O . ALA A 1 81 ? 17.731 8.435 -18.982 1.00 94.06 81 ALA A O 1
ATOM 644 N N . LYS A 1 82 ? 19.539 9.119 -20.127 1.00 96.00 82 LYS A N 1
ATOM 645 C CA . LYS A 1 82 ? 18.778 9.853 -21.156 1.00 96.00 82 LYS A CA 1
ATOM 646 C C . LYS A 1 82 ? 18.107 8.910 -22.153 1.00 96.00 82 LYS A C 1
ATOM 648 O O . LYS A 1 82 ? 17.075 9.224 -22.718 1.00 96.00 82 LYS A O 1
ATOM 653 N N . MET A 1 83 ? 18.732 7.762 -22.388 1.00 96.56 83 MET A N 1
ATOM 654 C CA . MET A 1 83 ? 18.357 6.828 -23.436 1.00 96.56 83 MET A CA 1
ATOM 655 C C . MET A 1 83 ? 18.411 5.403 -22.893 1.00 96.56 83 MET A C 1
ATOM 657 O O . MET A 1 83 ? 19.329 5.058 -22.148 1.00 96.56 83 MET A O 1
ATOM 661 N N . THR A 1 84 ? 17.466 4.562 -23.300 1.00 96.44 84 THR A N 1
ATOM 662 C CA . THR A 1 84 ? 17.426 3.134 -22.954 1.00 96.44 84 THR A CA 1
ATOM 663 C C . THR A 1 84 ? 17.057 2.296 -24.174 1.00 96.44 84 THR A C 1
ATOM 665 O O . THR A 1 84 ? 16.609 2.836 -25.186 1.00 96.44 84 THR A O 1
ATOM 668 N N . SER A 1 85 ? 17.278 0.979 -24.140 1.00 95.44 85 SER A N 1
ATOM 669 C CA . SER A 1 85 ? 16.828 0.134 -25.248 1.00 95.44 85 SER A CA 1
ATOM 670 C C . SER A 1 85 ? 15.303 0.147 -25.341 1.00 95.44 85 SER A C 1
ATOM 672 O O . SER A 1 85 ? 14.605 0.215 -24.330 1.00 95.44 85 SER A O 1
ATOM 674 N N . ARG A 1 86 ? 14.786 0.058 -26.568 1.00 94.88 86 ARG A N 1
ATOM 675 C CA . ARG A 1 86 ? 13.343 -0.023 -26.815 1.00 94.88 86 ARG A CA 1
ATOM 676 C C . ARG A 1 86 ? 12.699 -1.178 -26.047 1.00 94.88 86 ARG A C 1
ATOM 678 O O . ARG A 1 86 ? 11.721 -0.956 -25.359 1.00 94.88 86 ARG A O 1
ATOM 685 N N . ASP A 1 87 ? 13.307 -2.361 -26.104 1.00 95.31 87 ASP A N 1
ATOM 686 C CA . ASP A 1 87 ? 12.834 -3.549 -25.381 1.00 95.31 87 ASP A CA 1
ATOM 687 C C . ASP A 1 87 ? 12.685 -3.296 -23.872 1.00 95.31 87 ASP A C 1
ATOM 689 O O . ASP A 1 87 ? 11.655 -3.605 -23.284 1.00 95.31 87 ASP A O 1
ATOM 693 N N . VAL A 1 88 ? 13.677 -2.651 -23.250 1.00 96.75 88 VAL A N 1
ATOM 694 C CA . VAL A 1 88 ? 13.621 -2.325 -21.820 1.00 96.75 88 VAL A CA 1
ATOM 695 C C . VAL A 1 88 ? 12.513 -1.313 -21.528 1.00 96.75 88 VAL A C 1
ATOM 697 O O . VAL A 1 88 ? 11.761 -1.506 -20.575 1.00 96.75 88 VAL A O 1
ATOM 700 N N . ALA A 1 89 ? 12.393 -0.254 -22.335 1.00 97.19 89 ALA A N 1
ATOM 701 C CA . ALA A 1 89 ? 11.330 0.735 -22.169 1.00 97.19 89 ALA A CA 1
ATOM 702 C C . ALA A 1 89 ? 9.940 0.102 -22.309 1.00 97.19 89 ALA A C 1
ATOM 704 O O . ALA A 1 89 ? 9.101 0.296 -21.435 1.00 97.19 89 ALA A O 1
ATOM 705 N N . ASP A 1 90 ? 9.721 -0.688 -23.360 1.00 97.31 90 ASP A N 1
ATOM 706 C CA . ASP A 1 90 ? 8.433 -1.318 -23.651 1.00 97.31 90 ASP A CA 1
ATOM 707 C C . ASP A 1 90 ? 8.032 -2.288 -22.525 1.00 97.31 90 ASP A C 1
ATOM 709 O O . ASP A 1 90 ? 6.888 -2.273 -22.078 1.00 97.31 90 ASP A O 1
ATOM 713 N N . ARG A 1 91 ? 8.978 -3.067 -21.980 1.00 97.88 91 ARG A N 1
ATOM 714 C CA . ARG A 1 91 ? 8.723 -3.978 -20.848 1.00 97.88 91 ARG A CA 1
ATOM 715 C C . ARG A 1 91 ? 8.387 -3.250 -19.549 1.00 97.88 91 ARG A C 1
ATOM 717 O O . ARG A 1 91 ? 7.494 -3.677 -18.820 1.00 97.88 91 ARG A O 1
ATOM 724 N N . ILE A 1 92 ? 9.086 -2.154 -19.255 1.00 97.56 92 ILE A N 1
ATOM 725 C CA . ILE A 1 92 ? 8.774 -1.314 -18.092 1.00 97.56 92 ILE A CA 1
ATOM 726 C C . ILE A 1 92 ? 7.374 -0.719 -18.248 1.00 97.56 92 ILE A C 1
ATOM 728 O O . ILE A 1 92 ? 6.563 -0.855 -17.340 1.00 97.56 92 ILE A O 1
ATOM 732 N N . LEU A 1 93 ? 7.076 -0.114 -19.400 1.00 97.62 93 LEU A N 1
ATOM 733 C CA . LEU A 1 93 ? 5.791 0.540 -19.666 1.00 97.62 93 LEU A CA 1
ATOM 734 C C . LEU A 1 93 ? 4.616 -0.447 -19.705 1.00 97.62 93 LEU A C 1
ATOM 736 O O . LEU A 1 93 ? 3.509 -0.088 -19.318 1.00 97.62 93 LEU A O 1
ATOM 740 N N . ALA A 1 94 ? 4.848 -1.691 -20.129 1.00 97.12 94 ALA A N 1
ATOM 741 C CA . ALA A 1 94 ? 3.842 -2.751 -20.102 1.00 97.12 94 ALA A CA 1
ATOM 742 C C . ALA A 1 94 ? 3.580 -3.313 -18.691 1.00 97.12 94 ALA A C 1
ATOM 744 O O . ALA A 1 94 ? 2.611 -4.045 -18.491 1.00 97.12 94 ALA A O 1
ATOM 745 N N . THR A 1 95 ? 4.431 -3.006 -17.706 1.00 96.06 95 THR A N 1
ATOM 746 C CA . THR A 1 95 ? 4.256 -3.497 -16.334 1.00 96.06 95 THR A CA 1
ATOM 747 C C . THR A 1 95 ? 3.087 -2.772 -15.670 1.00 96.06 95 THR A C 1
ATOM 749 O O . THR A 1 95 ? 3.104 -1.548 -15.549 1.00 96.06 95 THR A O 1
ATOM 752 N N . ARG A 1 96 ? 2.080 -3.515 -15.197 1.00 94.06 96 ARG A N 1
ATOM 753 C CA . ARG A 1 96 ? 0.956 -2.940 -14.444 1.00 94.06 96 ARG A CA 1
ATOM 754 C C . ARG A 1 96 ? 1.450 -2.319 -13.135 1.00 94.06 96 ARG A C 1
ATOM 756 O O . ARG A 1 96 ? 2.195 -2.949 -12.389 1.00 94.06 96 ARG A O 1
ATOM 763 N N . ILE A 1 97 ? 0.969 -1.115 -12.843 1.00 91.50 97 ILE A N 1
ATOM 764 C CA . ILE A 1 97 ? 1.145 -0.469 -11.543 1.00 91.50 97 ILE A CA 1
ATOM 765 C C . ILE A 1 97 ? 0.050 -1.012 -10.599 1.00 91.50 97 ILE A C 1
ATOM 767 O O . ILE A 1 97 ? -1.130 -0.861 -10.926 1.00 91.50 97 ILE A O 1
ATOM 771 N N . PRO A 1 98 ? 0.395 -1.704 -9.496 1.00 90.62 98 PRO A N 1
ATOM 772 C CA . PRO A 1 98 ? -0.587 -2.150 -8.501 1.00 90.62 98 PRO A CA 1
ATOM 773 C C . PRO A 1 98 ? -1.119 -0.962 -7.690 1.00 90.62 98 PRO A C 1
ATOM 775 O O . PRO A 1 98 ? -0.456 0.070 -7.622 1.00 90.62 98 PRO A O 1
ATOM 778 N N . THR A 1 99 ? -2.275 -1.103 -7.044 1.00 89.06 99 THR A N 1
ATOM 779 C CA . THR A 1 99 ? -2.808 -0.066 -6.136 1.00 89.06 99 THR A CA 1
ATOM 780 C C . THR A 1 99 ? -2.014 -0.034 -4.830 1.00 89.06 99 THR A C 1
ATOM 782 O O . THR A 1 99 ? -1.700 1.039 -4.318 1.00 89.06 99 THR A O 1
ATOM 785 N N . ALA A 1 100 ? -1.583 -1.202 -4.339 1.00 92.00 100 ALA A N 1
ATOM 786 C CA . ALA A 1 100 ? -0.785 -1.314 -3.124 1.00 92.00 100 ALA A CA 1
ATOM 787 C C . ALA A 1 100 ? 0.442 -2.226 -3.282 1.00 92.00 100 ALA A C 1
ATOM 789 O O . ALA A 1 100 ? 0.418 -3.282 -3.916 1.00 92.00 100 ALA A O 1
ATOM 790 N N . ALA A 1 101 ? 1.549 -1.860 -2.625 1.00 93.50 101 ALA A N 1
ATOM 791 C CA . ALA A 1 101 ? 2.804 -2.609 -2.727 1.00 93.50 101 ALA A CA 1
ATOM 792 C C . ALA A 1 101 ? 2.698 -4.066 -2.243 1.00 93.50 101 ALA A C 1
ATOM 794 O O . ALA A 1 101 ? 3.406 -4.947 -2.738 1.00 93.50 101 ALA A O 1
ATOM 795 N N . HIS A 1 102 ? 1.824 -4.324 -1.268 1.00 94.44 102 HIS A N 1
ATOM 796 C CA . HIS A 1 102 ? 1.639 -5.644 -0.681 1.00 94.44 102 HIS A CA 1
ATOM 797 C C . HIS A 1 102 ? 0.874 -6.617 -1.587 1.00 94.44 102 HIS A C 1
ATOM 799 O O . HIS A 1 102 ? 0.805 -7.789 -1.250 1.00 94.44 102 HIS A O 1
ATOM 805 N N . GLU A 1 103 ? 0.336 -6.202 -2.733 1.00 93.75 103 GLU A N 1
ATOM 806 C CA . GLU A 1 103 ? -0.337 -7.116 -3.671 1.00 93.75 103 GLU A CA 1
ATOM 807 C C . GLU A 1 103 ? 0.660 -7.972 -4.457 1.00 93.75 103 GLU A C 1
ATOM 809 O O . GLU A 1 103 ? 0.425 -9.146 -4.723 1.00 93.75 103 GLU A O 1
ATOM 814 N N . VAL A 1 104 ? 1.811 -7.387 -4.793 1.00 94.31 104 VAL A N 1
ATOM 815 C CA . VAL A 1 104 ? 2.802 -7.985 -5.704 1.00 94.31 104 VAL A CA 1
ATOM 816 C C . VAL A 1 104 ? 4.137 -8.298 -5.030 1.00 94.31 104 VAL A C 1
ATOM 818 O O . VAL A 1 104 ? 4.996 -8.962 -5.612 1.00 94.31 104 VAL A O 1
ATOM 821 N N . ALA A 1 105 ? 4.360 -7.803 -3.810 1.00 92.88 105 ALA A N 1
ATOM 822 C CA . ALA A 1 105 ? 5.576 -8.095 -3.066 1.00 92.88 105 ALA A CA 1
ATOM 823 C C . ALA A 1 105 ? 5.604 -9.564 -2.585 1.00 92.88 105 ALA A C 1
ATOM 825 O O . ALA A 1 105 ? 4.568 -10.095 -2.171 1.00 92.88 105 ALA A O 1
ATOM 826 N N . PRO A 1 106 ? 6.779 -10.223 -2.580 1.00 91.69 106 PRO A N 1
ATOM 827 C CA . PRO A 1 106 ? 6.925 -11.561 -2.000 1.00 91.69 106 PRO A CA 1
ATOM 828 C C . PRO A 1 106 ? 6.587 -11.547 -0.501 1.00 91.69 106 PRO A C 1
ATOM 830 O O . PRO A 1 106 ? 6.697 -10.500 0.133 1.00 91.69 106 PRO A O 1
ATOM 833 N N . ASP A 1 107 ? 6.171 -12.685 0.064 1.00 92.44 107 ASP A N 1
ATOM 834 C CA . ASP A 1 107 ? 5.672 -12.795 1.451 1.00 92.44 107 ASP A CA 1
ATOM 835 C C . ASP A 1 107 ? 6.616 -12.212 2.511 1.00 92.44 107 ASP A C 1
ATOM 837 O O . ASP A 1 107 ? 6.179 -11.486 3.410 1.00 92.44 107 ASP A O 1
ATOM 841 N N . ASP A 1 108 ? 7.911 -12.486 2.374 1.00 91.62 108 ASP A N 1
ATOM 842 C CA . ASP A 1 108 ? 8.988 -12.006 3.242 1.00 91.62 108 ASP A CA 1
ATOM 843 C C . ASP A 1 108 ? 9.441 -10.568 2.916 1.00 91.62 108 ASP A C 1
ATOM 845 O O . ASP A 1 108 ? 10.192 -9.947 3.676 1.00 91.62 108 ASP A O 1
ATOM 849 N N . GLY A 1 109 ? 8.962 -10.015 1.800 1.00 91.50 109 GLY A N 1
ATOM 850 C CA . GLY A 1 109 ? 9.253 -8.667 1.343 1.00 91.50 109 GLY A CA 1
ATOM 851 C C . GLY A 1 109 ? 8.741 -7.603 2.311 1.00 91.50 109 GLY A C 1
ATOM 852 O O . GLY A 1 109 ? 7.675 -7.731 2.909 1.00 91.50 109 GLY A O 1
ATOM 853 N N . ARG A 1 110 ? 9.498 -6.512 2.458 1.00 93.69 110 ARG A N 1
ATOM 854 C CA . ARG A 1 110 ? 9.108 -5.361 3.283 1.00 93.69 110 ARG A CA 1
ATOM 855 C C . ARG A 1 110 ? 8.388 -4.318 2.433 1.00 93.69 110 ARG A C 1
ATOM 857 O O . ARG A 1 110 ? 8.928 -3.886 1.417 1.00 93.69 110 ARG A O 1
ATOM 864 N N . VAL A 1 111 ? 7.221 -3.879 2.891 1.00 95.50 111 VAL A N 1
ATOM 865 C CA . VAL A 1 111 ? 6.381 -2.842 2.266 1.00 95.50 111 VAL A CA 1
ATOM 866 C C . VAL A 1 111 ? 6.091 -1.717 3.265 1.00 95.50 111 VAL A C 1
ATOM 868 O O . VAL A 1 111 ? 6.186 -1.963 4.475 1.00 95.50 111 VAL A O 1
ATOM 871 N N . PRO A 1 112 ? 5.760 -0.495 2.805 1.00 95.88 112 PRO A N 1
ATOM 872 C CA . PRO A 1 112 ? 5.336 0.581 3.696 1.00 95.88 112 PRO A CA 1
ATOM 873 C C . PRO A 1 112 ? 4.176 0.148 4.597 1.00 95.88 112 PRO A C 1
ATOM 875 O O . PRO A 1 112 ? 3.217 -0.470 4.144 1.00 95.88 112 PRO A O 1
ATOM 878 N N . ALA A 1 113 ? 4.257 0.473 5.885 1.00 96.69 113 ALA A N 1
ATOM 879 C CA . ALA A 1 113 ? 3.246 0.075 6.864 1.00 96.69 113 ALA A CA 1
ATOM 880 C C . ALA A 1 113 ? 2.033 1.018 6.923 1.00 96.69 113 ALA A C 1
ATOM 882 O O . ALA A 1 113 ? 1.123 0.778 7.716 1.00 96.69 113 ALA A O 1
ATOM 883 N N . ILE A 1 114 ? 2.010 2.096 6.133 1.00 96.19 114 ILE A N 1
ATOM 884 C CA . ILE A 1 114 ? 1.018 3.171 6.254 1.00 96.19 114 ILE A CA 1
ATOM 885 C C . ILE A 1 114 ? -0.420 2.686 6.061 1.00 96.19 114 ILE A C 1
ATOM 887 O O . ILE A 1 114 ? -1.241 2.884 6.956 1.00 96.19 114 ILE A O 1
ATOM 891 N N . GLY A 1 115 ? -0.731 1.971 4.978 1.00 96.00 115 GLY A N 1
ATOM 892 C CA . GLY A 1 115 ? -2.091 1.474 4.783 1.00 96.00 115 GLY A CA 1
ATOM 893 C C . GLY A 1 115 ? -2.436 0.296 5.692 1.00 96.00 115 GLY A C 1
ATOM 894 O O . GLY A 1 115 ? -3.594 0.133 6.058 1.00 96.00 115 GLY A O 1
ATOM 895 N N . THR A 1 116 ? -1.452 -0.480 6.166 1.00 97.50 116 THR A N 1
ATOM 896 C CA . THR A 1 116 ? -1.681 -1.469 7.242 1.00 97.50 116 THR A CA 1
ATOM 897 C C . THR A 1 116 ? -2.090 -0.768 8.541 1.00 97.50 116 THR A C 1
ATOM 899 O O . THR A 1 116 ? -3.066 -1.149 9.182 1.00 97.50 116 THR A O 1
ATOM 902 N N . THR A 1 117 ? -1.374 0.298 8.900 1.00 97.88 117 THR A N 1
ATOM 903 C CA . THR A 1 117 ? -1.650 1.135 10.073 1.00 97.88 117 THR A CA 1
ATOM 904 C C . THR A 1 117 ? -3.045 1.746 9.985 1.00 97.88 117 THR A C 1
ATOM 906 O O . THR A 1 117 ? -3.829 1.593 10.918 1.00 97.88 117 THR A O 1
ATOM 909 N N . ARG A 1 118 ? -3.382 2.378 8.854 1.00 97.94 118 ARG A N 1
ATOM 910 C CA . ARG A 1 118 ? -4.686 3.024 8.632 1.00 97.94 118 ARG A CA 1
ATOM 911 C C . ARG A 1 118 ? -5.845 2.030 8.703 1.00 97.94 118 ARG A C 1
ATOM 913 O O . ARG A 1 118 ? -6.811 2.303 9.407 1.00 97.94 118 ARG A O 1
ATOM 920 N N . ARG A 1 119 ? -5.718 0.846 8.090 1.00 98.19 119 ARG A N 1
ATOM 921 C CA . ARG A 1 119 ? -6.725 -0.228 8.190 1.00 98.19 119 ARG A CA 1
ATOM 922 C C . ARG A 1 119 ? -6.943 -0.681 9.636 1.00 98.19 119 ARG A C 1
ATOM 924 O O . ARG A 1 119 ? -8.081 -0.775 10.084 1.00 98.19 119 ARG A O 1
ATOM 931 N N . ILE A 1 120 ? -5.871 -0.901 10.403 1.00 98.12 120 ILE A N 1
ATOM 932 C CA . ILE A 1 120 ? -5.980 -1.274 11.827 1.00 98.12 120 ILE A CA 1
ATOM 933 C C . ILE A 1 120 ? -6.653 -0.158 12.634 1.00 98.12 120 ILE A C 1
ATOM 935 O O . ILE A 1 120 ? -7.570 -0.425 13.408 1.00 98.12 120 ILE A O 1
ATOM 939 N N . GLN A 1 121 ? -6.218 1.091 12.451 1.00 98.19 121 GLN A N 1
ATOM 940 C CA . GLN A 1 121 ? -6.795 2.257 13.122 1.00 98.19 121 GLN A CA 1
ATOM 941 C C . GLN A 1 121 ? -8.290 2.393 12.830 1.00 98.19 121 GLN A C 1
ATOM 943 O O . GLN A 1 121 ? -9.071 2.603 13.759 1.00 98.19 121 GLN A O 1
ATOM 948 N N . ALA A 1 122 ? -8.686 2.199 11.573 1.00 97.69 122 ALA A N 1
ATOM 949 C CA . ALA A 1 122 ? -10.072 2.248 11.139 1.00 97.69 122 ALA A CA 1
ATOM 950 C C . ALA A 1 122 ? -10.924 1.134 11.755 1.00 97.69 122 ALA A C 1
ATOM 952 O O . ALA A 1 122 ? -12.002 1.408 12.283 1.00 97.69 122 ALA A O 1
ATOM 953 N N . LEU A 1 123 ? -10.421 -0.103 11.808 1.00 98.19 123 LEU A N 1
ATOM 954 C CA . LEU A 1 123 ? -11.109 -1.193 12.508 1.00 98.19 123 LEU A CA 1
ATOM 955 C C . LEU A 1 123 ? -11.267 -0.900 14.006 1.00 98.19 123 LEU A C 1
ATOM 957 O O . LEU A 1 123 ? -12.334 -1.143 14.574 1.00 98.19 123 LEU A O 1
ATOM 961 N N . VAL A 1 124 ? -10.251 -0.314 14.649 1.00 97.75 124 VAL A N 1
ATOM 962 C CA . VAL A 1 124 ? -10.354 0.109 16.055 1.00 97.75 124 VAL A CA 1
ATOM 963 C C . VAL A 1 124 ? -11.381 1.228 16.226 1.00 97.75 124 VAL A C 1
ATOM 965 O O . VAL A 1 124 ? -12.212 1.161 17.135 1.00 97.75 124 VAL A O 1
ATOM 968 N N . ALA A 1 125 ? -11.389 2.218 15.333 1.00 96.06 125 ALA A N 1
ATOM 969 C CA . ALA A 1 125 ? -12.386 3.286 15.306 1.00 96.06 125 ALA A CA 1
ATOM 970 C C . ALA A 1 125 ? -13.811 2.772 15.042 1.00 96.06 125 ALA A C 1
ATOM 972 O O . ALA A 1 125 ? -14.778 3.394 15.499 1.00 96.06 125 ALA A O 1
ATOM 973 N N . ASN A 1 126 ? -13.943 1.624 14.370 1.00 95.25 126 ASN A N 1
ATOM 974 C CA . ASN A 1 126 ? -15.209 0.927 14.158 1.00 95.25 126 ASN A CA 1
ATOM 975 C C . ASN A 1 126 ? -15.601 -0.016 15.313 1.00 95.25 126 ASN A C 1
ATOM 977 O O . ASN A 1 126 ? -16.716 -0.522 15.354 1.00 95.25 126 ASN A O 1
ATOM 981 N N . GLY A 1 127 ? -14.728 -0.218 16.306 1.00 95.88 127 GLY A N 1
ATOM 982 C CA . GLY A 1 127 ? -15.046 -0.953 17.536 1.00 95.88 127 GLY A CA 1
ATOM 983 C C . GLY A 1 127 ? -14.405 -2.332 17.677 1.00 95.88 127 GLY A C 1
ATOM 984 O O . GLY A 1 127 ? -14.716 -3.043 18.636 1.00 95.88 127 GLY A O 1
ATOM 985 N N . TRP A 1 128 ? -13.501 -2.717 16.779 1.00 97.62 128 TRP A N 1
ATOM 986 C CA . TRP A 1 128 ? -12.727 -3.952 16.898 1.00 97.62 128 TRP A CA 1
ATOM 987 C C . TRP A 1 128 ? -11.531 -3.747 17.836 1.00 97.62 128 TRP A C 1
ATOM 989 O O . TRP A 1 128 ? -10.821 -2.746 17.764 1.00 97.62 128 TRP A O 1
ATOM 999 N N . THR A 1 129 ? -11.304 -4.662 18.780 1.00 96.88 129 THR A N 1
ATOM 1000 C CA . THR A 1 129 ? -10.210 -4.493 19.753 1.00 96.88 129 THR A CA 1
ATOM 1001 C C . THR A 1 129 ? -8.859 -4.838 19.127 1.00 96.88 129 THR A C 1
ATOM 1003 O O . THR A 1 129 ? -8.766 -5.730 18.289 1.00 96.88 129 THR A O 1
ATOM 1006 N N . GLN A 1 130 ? -7.779 -4.188 19.575 1.00 95.56 130 GLN A N 1
ATOM 1007 C CA . GLN A 1 130 ? -6.420 -4.534 19.126 1.00 95.56 130 GLN A CA 1
ATOM 1008 C C . GLN A 1 130 ? -6.071 -6.001 19.417 1.00 95.56 130 GLN A C 1
ATOM 1010 O O . GLN A 1 130 ? -5.378 -6.621 18.621 1.00 95.56 130 GLN A O 1
ATOM 1015 N N . SER A 1 131 ? -6.575 -6.563 20.521 1.00 96.50 131 SER A N 1
ATOM 1016 C CA . SER A 1 131 ? -6.393 -7.979 20.857 1.00 96.50 131 SER A CA 1
ATOM 1017 C C . SER A 1 131 ? -7.043 -8.905 19.833 1.00 96.50 131 SER A C 1
ATOM 1019 O O . SER A 1 131 ? -6.382 -9.820 19.356 1.00 96.50 131 SER A O 1
ATOM 1021 N N . TYR A 1 132 ? -8.289 -8.621 19.442 1.00 97.00 132 TYR A N 1
ATOM 1022 C CA . TYR A 1 132 ? -8.991 -9.386 18.411 1.00 97.00 132 TYR A CA 1
ATOM 1023 C C . TYR A 1 132 ? -8.275 -9.294 17.059 1.00 97.00 132 TYR A C 1
ATOM 1025 O O . TYR A 1 132 ? -7.998 -10.306 16.427 1.00 97.00 132 TYR A O 1
ATOM 1033 N N . ILE A 1 133 ? -7.892 -8.084 16.637 1.00 97.44 133 ILE A N 1
ATOM 1034 C CA . ILE A 1 133 ? -7.157 -7.893 15.377 1.00 97.44 133 ILE A CA 1
ATOM 1035 C C . ILE A 1 133 ? -5.816 -8.652 15.423 1.00 97.44 133 ILE A C 1
ATOM 1037 O O . ILE A 1 133 ? -5.432 -9.284 14.444 1.00 97.44 133 ILE A O 1
ATOM 1041 N N . ALA A 1 134 ? -5.106 -8.628 16.556 1.00 96.94 134 ALA A N 1
ATOM 1042 C CA . ALA A 1 134 ? -3.817 -9.304 16.710 1.00 96.94 134 ALA A CA 1
ATOM 1043 C C . ALA A 1 134 ? -3.939 -10.828 16.597 1.00 96.94 134 ALA A C 1
ATOM 1045 O O . ALA A 1 134 ? -3.146 -11.447 15.887 1.00 96.94 134 ALA A O 1
ATOM 1046 N N . GLU A 1 135 ? -4.961 -11.407 17.229 1.00 96.75 135 GLU A N 1
ATOM 1047 C CA . GLU A 1 135 ? -5.300 -12.825 17.116 1.00 96.75 135 GLU A CA 1
ATOM 1048 C C . GLU A 1 135 ? -5.589 -13.216 15.661 1.00 96.75 135 GLU A C 1
ATOM 1050 O O . GLU A 1 135 ? -4.959 -14.130 15.134 1.00 96.75 135 GLU A O 1
ATOM 1055 N N . GLN A 1 136 ? -6.450 -12.459 14.975 1.00 96.50 136 GLN A N 1
ATOM 1056 C CA . GLN A 1 136 ? -6.824 -12.722 13.580 1.00 96.50 136 GLN A CA 1
ATOM 1057 C C . GLN A 1 136 ? -5.640 -12.605 12.603 1.00 96.50 136 GLN A C 1
ATOM 1059 O O . GLN A 1 136 ? -5.581 -13.314 11.602 1.00 96.50 136 GLN A O 1
ATOM 1064 N N . VAL A 1 137 ? -4.678 -11.723 12.885 1.00 94.62 137 VAL A N 1
ATOM 1065 C CA . VAL A 1 137 ? -3.465 -11.537 12.067 1.00 94.62 137 VAL A CA 1
ATOM 1066 C C . VAL A 1 137 ? -2.351 -12.530 12.450 1.00 94.62 137 VAL A C 1
ATOM 1068 O O . VAL A 1 137 ? -1.338 -12.657 11.747 1.00 94.62 137 VAL A O 1
ATOM 1071 N N . GLY A 1 138 ? -2.500 -13.244 13.569 1.00 94.88 138 GLY A N 1
ATOM 1072 C CA . GLY A 1 138 ? -1.482 -14.140 14.112 1.00 94.88 138 GLY A CA 1
ATOM 1073 C C . GLY A 1 138 ? -0.222 -13.388 14.542 1.00 94.88 138 GLY A C 1
ATOM 1074 O O . GLY A 1 138 ? 0.888 -13.752 14.140 1.00 94.88 138 GLY A O 1
ATOM 1075 N N . ILE A 1 139 ? -0.385 -12.289 15.284 1.00 93.25 139 ILE A N 1
ATOM 1076 C CA . ILE A 1 139 ? 0.705 -11.556 15.943 1.00 93.25 139 ILE A CA 1
ATOM 1077 C C . ILE A 1 139 ? 0.370 -11.302 17.413 1.00 93.25 139 ILE A C 1
ATOM 1079 O O . ILE A 1 139 ? -0.782 -11.341 17.830 1.00 93.25 139 ILE A O 1
ATOM 1083 N N . THR A 1 140 ? 1.385 -11.010 18.222 1.00 93.50 140 THR A N 1
ATOM 1084 C CA . THR A 1 140 ? 1.166 -10.650 19.625 1.00 93.50 140 THR A CA 1
ATOM 1085 C C . THR A 1 140 ? 0.583 -9.241 19.744 1.00 93.50 140 THR A C 1
ATOM 1087 O O . THR A 1 140 ? 0.878 -8.351 18.942 1.00 93.50 140 THR A O 1
ATOM 1090 N N . VAL A 1 141 ? -0.185 -8.993 20.808 1.00 91.06 141 VAL A N 1
ATOM 1091 C CA . VAL A 1 141 ? -0.704 -7.648 21.120 1.00 91.06 141 VAL A CA 1
ATOM 1092 C C . VAL A 1 141 ? 0.436 -6.639 21.312 1.00 91.06 141 VAL A C 1
ATOM 1094 O O . VAL A 1 141 ? 0.325 -5.488 20.894 1.00 91.06 141 VAL A O 1
ATOM 1097 N N . ALA A 1 142 ? 1.571 -7.081 21.863 1.00 91.75 142 ALA A N 1
ATOM 1098 C CA . ALA A 1 142 ? 2.772 -6.258 22.002 1.00 91.75 142 ALA A CA 1
ATOM 1099 C C . ALA A 1 142 ? 3.303 -5.747 20.649 1.00 91.75 142 ALA A C 1
ATOM 1101 O O . ALA A 1 142 ? 3.755 -4.608 20.570 1.00 91.75 142 ALA A O 1
ATOM 1102 N N . ASN A 1 143 ? 3.192 -6.545 19.581 1.00 91.38 143 ASN A N 1
ATOM 1103 C CA . ASN A 1 143 ? 3.572 -6.141 18.224 1.00 91.38 143 ASN A CA 1
ATOM 1104 C C . ASN A 1 143 ? 2.477 -5.320 17.522 1.00 91.38 143 ASN A C 1
ATOM 1106 O O . ASN A 1 143 ? 2.789 -4.501 16.658 1.00 91.38 143 ASN A O 1
ATOM 1110 N N . MET A 1 144 ? 1.211 -5.493 17.914 1.00 94.38 144 MET A N 1
ATOM 1111 C CA . MET A 1 144 ? 0.079 -4.735 17.370 1.00 94.38 144 MET A CA 1
ATOM 1112 C C . MET A 1 144 ? 0.122 -3.254 17.758 1.00 94.38 144 MET A C 1
ATOM 1114 O O . MET A 1 144 ? -0.173 -2.388 16.934 1.00 94.38 144 MET A O 1
ATOM 1118 N N . VAL A 1 145 ? 0.506 -2.941 18.999 1.00 93.50 145 VAL A N 1
ATOM 1119 C CA . VAL A 1 145 ? 0.494 -1.559 19.509 1.00 93.50 145 VAL A CA 1
ATOM 1120 C C . VAL A 1 145 ? 1.426 -0.641 18.693 1.00 93.50 145 VAL A C 1
ATOM 1122 O O . VAL A 1 145 ? 0.945 0.371 18.181 1.00 93.50 145 VAL A O 1
ATOM 1125 N N . PRO A 1 146 ? 2.725 -0.950 18.487 1.00 94.19 146 PRO A N 1
ATOM 1126 C CA . PRO A 1 146 ? 3.604 -0.131 17.651 1.00 94.19 146 PRO A CA 1
ATOM 1127 C C . PRO A 1 146 ? 3.092 0.060 16.222 1.00 94.19 146 PRO A C 1
ATOM 1129 O O . PRO A 1 146 ? 3.225 1.157 15.683 1.00 94.19 146 PRO A O 1
ATOM 1132 N N . LEU A 1 147 ? 2.498 -0.979 15.629 1.00 94.69 147 LEU A N 1
ATOM 1133 C CA . LEU A 1 147 ? 1.931 -0.924 14.284 1.00 94.69 147 LEU A CA 1
ATOM 1134 C C . LEU A 1 147 ? 0.711 0.006 14.230 1.00 94.69 147 LEU A C 1
ATOM 1136 O O . LEU A 1 147 ? 0.658 0.896 13.393 1.00 94.69 147 LEU A O 1
ATOM 1140 N N . THR A 1 148 ? -0.212 -0.118 15.187 1.00 96.44 148 THR A N 1
ATOM 1141 C CA . THR A 1 148 ? -1.410 0.736 15.301 1.00 96.44 148 THR A CA 1
ATOM 1142 C C . THR A 1 148 ? -1.054 2.220 15.432 1.00 96.44 148 THR A C 1
ATOM 1144 O O . THR A 1 148 ? -1.739 3.080 14.886 1.00 96.44 148 THR A O 1
ATOM 1147 N N . PHE A 1 149 ? 0.029 2.544 16.142 1.00 95.25 149 PHE A N 1
ATOM 1148 C CA . PHE A 1 149 ? 0.493 3.923 16.331 1.00 95.25 149 PHE A CA 1
ATOM 1149 C C . PHE A 1 149 ? 1.509 4.388 15.274 1.00 95.25 149 PHE A C 1
ATOM 1151 O O . PHE A 1 149 ? 2.134 5.429 15.465 1.00 95.25 149 PHE A O 1
ATOM 1158 N N . GLY A 1 150 ? 1.710 3.631 14.188 1.00 93.69 150 GLY A N 1
ATOM 1159 C CA . GLY A 1 150 ? 2.602 4.023 13.091 1.00 93.69 150 GLY A CA 1
ATOM 1160 C C . GLY A 1 150 ? 4.084 4.110 13.475 1.00 93.69 150 GLY A C 1
ATOM 1161 O O . GLY A 1 150 ? 4.864 4.768 12.795 1.00 93.69 150 GLY A O 1
ATOM 1162 N N . ARG A 1 151 ? 4.505 3.455 14.565 1.00 94.94 151 ARG A N 1
ATOM 1163 C CA . ARG A 1 151 ? 5.911 3.443 15.019 1.00 94.94 151 ARG A CA 1
ATOM 1164 C C . ARG A 1 151 ? 6.790 2.511 14.186 1.00 94.94 151 ARG A C 1
ATOM 1166 O O . ARG A 1 151 ? 8.011 2.541 14.310 1.00 94.94 151 ARG A O 1
ATOM 1173 N N . GLN A 1 152 ? 6.178 1.658 13.369 1.00 93.12 152 GLN A N 1
ATOM 1174 C CA . GLN A 1 152 ? 6.867 0.773 12.439 1.00 93.12 152 GLN A CA 1
ATOM 1175 C C . GLN A 1 152 ? 6.690 1.318 11.019 1.00 93.12 152 GLN A C 1
ATOM 1177 O O . GLN A 1 152 ? 5.564 1.330 10.536 1.00 93.12 152 GLN A O 1
ATOM 1182 N N . PRO A 1 153 ? 7.763 1.739 10.324 1.00 94.25 153 PRO A N 1
ATOM 1183 C CA . PRO A 1 153 ? 7.638 2.307 8.979 1.00 94.25 153 PRO A CA 1
ATOM 1184 C C . PRO A 1 153 ? 7.381 1.242 7.906 1.00 94.25 153 PRO A C 1
ATOM 1186 O O . PRO A 1 153 ? 6.836 1.540 6.847 1.00 94.25 153 PRO A O 1
ATOM 1189 N N . MET A 1 154 ? 7.783 -0.005 8.169 1.00 95.25 154 MET A N 1
ATOM 1190 C CA . MET A 1 154 ? 7.764 -1.096 7.197 1.00 95.25 154 MET A CA 1
ATOM 1191 C C . MET A 1 154 ? 7.274 -2.391 7.842 1.00 95.25 154 MET A C 1
ATOM 1193 O O . MET A 1 154 ? 7.795 -2.781 8.891 1.00 95.25 154 MET A O 1
ATOM 1197 N N . VAL A 1 155 ? 6.400 -3.121 7.154 1.00 95.88 155 VAL A N 1
ATOM 1198 C CA . VAL A 1 155 ? 5.841 -4.419 7.572 1.00 95.88 155 VAL A CA 1
ATOM 1199 C C . VAL A 1 155 ? 6.147 -5.496 6.523 1.00 95.88 155 VAL A C 1
ATOM 1201 O O . VAL A 1 155 ? 6.529 -5.174 5.400 1.00 95.88 155 VAL A O 1
ATOM 1204 N N . GLN A 1 156 ? 6.046 -6.777 6.884 1.00 95.44 156 GLN A N 1
ATOM 1205 C CA . GLN A 1 156 ? 6.096 -7.866 5.902 1.00 95.44 156 GLN A CA 1
ATOM 1206 C C . GLN A 1 156 ? 4.847 -7.845 5.012 1.00 95.44 156 GLN A C 1
ATOM 1208 O O . GLN A 1 156 ? 3.737 -7.659 5.517 1.00 95.44 156 GLN A O 1
ATOM 1213 N N . ALA A 1 157 ? 5.017 -8.080 3.712 1.00 96.12 157 ALA A N 1
ATOM 1214 C CA . ALA A 1 157 ? 3.929 -8.072 2.738 1.00 96.12 157 ALA A CA 1
ATOM 1215 C C . ALA A 1 157 ? 2.853 -9.112 3.073 1.00 96.12 157 ALA A C 1
ATOM 1217 O O . ALA A 1 157 ? 1.669 -8.802 2.976 1.00 96.12 157 ALA A O 1
ATOM 1218 N N . ALA A 1 158 ? 3.247 -10.296 3.559 1.00 96.50 158 ALA A N 1
ATOM 1219 C CA . ALA A 1 158 ? 2.301 -11.309 4.025 1.00 96.50 158 ALA A CA 1
ATOM 1220 C C . ALA A 1 158 ? 1.373 -10.774 5.129 1.00 96.50 158 ALA A C 1
ATOM 1222 O O . ALA A 1 158 ? 0.161 -10.957 5.066 1.00 96.50 158 ALA A O 1
ATOM 1223 N N . LYS A 1 159 ? 1.919 -10.045 6.111 1.00 96.00 159 LYS A N 1
ATOM 1224 C CA . LYS A 1 159 ? 1.130 -9.459 7.206 1.00 96.00 159 LYS A CA 1
ATOM 1225 C C . LYS A 1 159 ? 0.259 -8.295 6.739 1.00 96.00 159 LYS A C 1
ATOM 1227 O O . LYS A 1 159 ? -0.878 -8.194 7.190 1.00 96.00 159 LYS A O 1
ATOM 1232 N N . ALA A 1 160 ? 0.753 -7.464 5.819 1.00 97.00 160 ALA A N 1
ATOM 1233 C CA . ALA A 1 160 ? -0.061 -6.430 5.182 1.00 97.00 160 ALA A CA 1
ATOM 1234 C C . ALA A 1 160 ? -1.264 -7.041 4.442 1.00 97.00 160 ALA A C 1
ATOM 1236 O O . ALA A 1 160 ? -2.385 -6.592 4.661 1.00 97.00 160 ALA A O 1
ATOM 1237 N N . ARG A 1 161 ? -1.060 -8.126 3.675 1.00 97.44 161 ARG A N 1
ATOM 1238 C CA . ARG A 1 161 ? -2.142 -8.893 3.030 1.00 97.44 161 ARG A CA 1
ATOM 1239 C C . ARG A 1 161 ? -3.144 -9.456 4.035 1.00 97.44 161 ARG A C 1
ATOM 1241 O O . ARG A 1 161 ? -4.343 -9.338 3.821 1.00 97.44 161 ARG A O 1
ATOM 1248 N N . THR A 1 162 ? -2.680 -10.036 5.145 1.00 97.81 162 THR A N 1
ATOM 1249 C CA . THR A 1 162 ? -3.583 -10.549 6.191 1.00 97.81 162 THR A CA 1
ATOM 1250 C C . THR A 1 162 ? -4.443 -9.440 6.797 1.00 97.81 162 THR A C 1
ATOM 1252 O O . THR A 1 162 ? -5.632 -9.642 7.022 1.00 97.81 162 THR A O 1
ATOM 1255 N N . VAL A 1 163 ? -3.862 -8.263 7.050 1.00 97.81 163 VAL A N 1
ATOM 1256 C CA . VAL A 1 163 ? -4.604 -7.104 7.564 1.00 97.81 163 VAL A CA 1
ATOM 1257 C C . VAL A 1 163 ? -5.578 -6.557 6.523 1.00 97.81 163 VAL A C 1
ATOM 1259 O O . VAL A 1 163 ? -6.700 -6.238 6.896 1.00 97.81 163 VAL A O 1
ATOM 1262 N N . ALA A 1 164 ? -5.190 -6.476 5.247 1.00 97.56 164 ALA A N 1
ATOM 1263 C CA . ALA A 1 164 ? -6.086 -6.076 4.161 1.00 97.56 164 ALA A CA 1
ATOM 1264 C C . ALA A 1 164 ? -7.299 -7.015 4.073 1.00 97.56 164 ALA A C 1
ATOM 1266 O O . ALA A 1 164 ? -8.426 -6.569 4.231 1.00 97.56 164 ALA A O 1
ATOM 1267 N N . ALA A 1 165 ? -7.072 -8.331 4.030 1.00 97.44 165 ALA A N 1
ATOM 1268 C CA . ALA A 1 165 ? -8.150 -9.321 4.013 1.00 97.44 165 ALA A CA 1
ATOM 1269 C C . ALA A 1 165 ? -9.020 -9.325 5.290 1.00 97.44 165 ALA A C 1
ATOM 1271 O O . ALA A 1 165 ? -10.168 -9.774 5.279 1.00 97.44 165 ALA A O 1
ATOM 1272 N N . LEU A 1 166 ? -8.475 -8.889 6.431 1.00 97.94 166 LEU A N 1
ATOM 1273 C CA . LEU A 1 166 ? -9.249 -8.681 7.657 1.00 97.94 166 LEU A CA 1
ATOM 1274 C C . LEU A 1 166 ? -10.095 -7.409 7.579 1.00 97.94 166 LEU A C 1
ATOM 1276 O O . LEU A 1 166 ? -11.241 -7.419 8.018 1.00 97.94 166 LEU A O 1
ATOM 1280 N N . PHE A 1 167 ? -9.534 -6.338 7.024 1.00 97.75 167 PHE A N 1
ATOM 1281 C CA . PHE A 1 167 ? -10.232 -5.083 6.793 1.00 97.75 167 PHE A CA 1
ATOM 1282 C C . PHE A 1 167 ? -11.417 -5.285 5.852 1.00 97.75 167 PHE A C 1
ATOM 1284 O O . PHE A 1 167 ? -12.531 -4.964 6.248 1.00 97.75 167 PHE A O 1
ATOM 1291 N N . ASP A 1 168 ? -11.213 -5.930 4.702 1.00 96.31 168 ASP A N 1
ATOM 1292 C CA . ASP A 1 168 ? -12.263 -6.169 3.702 1.00 96.31 168 ASP A CA 1
ATOM 1293 C C . ASP A 1 168 ? -13.472 -6.907 4.285 1.00 96.31 168 ASP A C 1
ATOM 1295 O O . ASP A 1 168 ? -14.618 -6.629 3.940 1.00 96.31 168 ASP A O 1
ATOM 1299 N N . ARG A 1 169 ? -13.218 -7.831 5.215 1.00 97.12 169 ARG A N 1
ATOM 1300 C CA . ARG A 1 169 ? -14.255 -8.621 5.881 1.00 97.12 169 ARG A CA 1
ATOM 1301 C C . ARG A 1 169 ? -15.036 -7.829 6.927 1.00 97.12 169 ARG A C 1
ATOM 1303 O O . ARG A 1 169 ? -16.214 -8.085 7.117 1.00 97.12 169 ARG A O 1
ATOM 1310 N N . LEU A 1 170 ? -14.370 -6.925 7.646 1.00 96.88 170 LEU A N 1
ATOM 1311 C CA . LEU A 1 170 ? -14.919 -6.274 8.842 1.00 96.88 170 LEU A CA 1
ATOM 1312 C C . LEU A 1 170 ? -15.293 -4.806 8.631 1.00 96.88 170 LEU A C 1
ATOM 1314 O O . LEU A 1 170 ? -15.881 -4.195 9.521 1.00 96.88 170 LEU A O 1
ATOM 1318 N N . GLN A 1 171 ? -14.935 -4.207 7.495 1.00 94.94 171 GLN A N 1
ATOM 1319 C CA . GLN A 1 171 ? -15.125 -2.776 7.260 1.00 94.94 171 GLN A CA 1
ATOM 1320 C C . GLN A 1 171 ? -16.595 -2.336 7.285 1.00 94.94 171 GLN A C 1
ATOM 1322 O O . GLN A 1 171 ? -16.881 -1.215 7.703 1.00 94.94 171 GLN A O 1
ATOM 1327 N N . LEU A 1 172 ? -17.519 -3.231 6.919 1.00 93.56 172 LEU A N 1
ATOM 1328 C CA . LEU A 1 172 ? -18.967 -2.991 6.949 1.00 93.56 172 LEU A CA 1
ATOM 1329 C C . LEU A 1 172 ? -19.623 -3.375 8.284 1.00 93.56 172 LEU A C 1
ATOM 1331 O O . LEU A 1 172 ? -20.801 -3.099 8.489 1.00 93.56 172 LEU A O 1
ATOM 1335 N N . GLU A 1 173 ? -18.878 -3.987 9.206 1.00 91.44 173 GLU A N 1
ATOM 1336 C CA . GLU A 1 173 ? -19.403 -4.487 10.476 1.00 91.44 173 GLU A CA 1
ATOM 1337 C C . GLU A 1 173 ? -18.893 -3.659 11.654 1.00 91.44 173 GLU A C 1
ATOM 1339 O O . GLU A 1 173 ? -17.685 -3.522 11.880 1.00 91.44 173 GLU A O 1
ATOM 1344 N N . GLN A 1 174 ? -19.815 -3.144 12.469 1.00 90.12 174 GLN A N 1
ATOM 1345 C CA . GLN A 1 174 ? -19.434 -2.465 13.700 1.00 90.12 174 GLN A CA 1
ATOM 1346 C C . GLN A 1 174 ? -18.908 -3.475 14.728 1.00 90.12 174 GLN A C 1
ATOM 1348 O O . GLN A 1 174 ? -19.624 -4.369 15.178 1.00 90.12 174 GLN A O 1
ATOM 1353 N N . GLY A 1 175 ? -17.673 -3.274 15.187 1.00 91.75 175 GLY A N 1
ATOM 1354 C CA . GLY A 1 175 ? -17.103 -4.094 16.249 1.00 91.75 175 GLY A CA 1
ATOM 1355 C C . GLY A 1 175 ? -17.790 -3.841 17.601 1.00 91.75 175 GLY A C 1
ATOM 1356 O O . GLY A 1 175 ? -18.218 -2.719 17.894 1.00 91.75 175 GLY A O 1
ATOM 1357 N N . PRO A 1 176 ? -17.861 -4.839 18.495 1.00 90.12 176 PRO A N 1
ATOM 1358 C CA . PRO A 1 176 ? -18.698 -4.770 19.697 1.00 90.12 176 PRO A CA 1
ATOM 1359 C C . PRO A 1 176 ? -18.160 -3.825 20.788 1.00 90.12 176 PRO A C 1
ATOM 1361 O O . PRO A 1 176 ? -18.869 -3.494 21.739 1.00 90.12 176 PRO A O 1
ATOM 1364 N N . SER A 1 177 ? -16.906 -3.365 20.699 1.00 92.69 177 SER A N 1
ATOM 1365 C CA . SER A 1 177 ? -16.253 -2.652 21.799 1.00 92.69 177 SER A CA 1
ATOM 1366 C C . SER A 1 177 ? -16.438 -1.134 21.741 1.00 92.69 177 SER A C 1
ATOM 1368 O O . SER A 1 177 ? -15.743 -0.417 21.017 1.00 92.69 177 SER A O 1
ATOM 1370 N N . THR A 1 178 ? -17.270 -0.603 22.642 1.00 89.69 178 THR A N 1
ATOM 1371 C CA . THR A 1 178 ? -17.365 0.847 22.902 1.00 89.69 178 THR A CA 1
ATOM 1372 C C . THR A 1 178 ? -16.019 1.448 23.322 1.00 89.69 178 THR A C 1
ATOM 1374 O O . THR A 1 178 ? -15.705 2.588 22.978 1.00 89.69 178 THR A O 1
ATOM 1377 N N . ARG A 1 179 ? -15.183 0.684 24.045 1.00 91.31 179 ARG A N 1
ATOM 1378 C CA . ARG A 1 179 ? -13.844 1.133 24.457 1.00 91.31 179 ARG A CA 1
ATOM 1379 C C . ARG A 1 179 ? -12.931 1.344 23.250 1.00 91.31 179 ARG A C 1
ATOM 1381 O O . ARG A 1 179 ? -12.244 2.361 23.210 1.00 91.31 179 ARG A O 1
ATOM 1388 N N . ALA A 1 180 ? -12.943 0.432 22.277 1.00 94.56 180 ALA A N 1
ATOM 1389 C CA . ALA A 1 180 ? -12.178 0.578 21.038 1.00 94.56 180 ALA A CA 1
ATOM 1390 C C . ALA A 1 180 ? -12.634 1.811 20.238 1.00 94.56 180 ALA A C 1
ATOM 1392 O O . ALA A 1 180 ? -11.801 2.651 19.901 1.00 94.56 180 ALA A O 1
ATOM 1393 N N . ARG A 1 181 ? -13.952 2.015 20.082 1.00 94.00 181 ARG A N 1
ATOM 1394 C CA . ARG A 1 181 ? -14.492 3.231 19.439 1.00 94.00 181 ARG A CA 1
ATOM 1395 C C . ARG A 1 181 ? -14.039 4.513 20.138 1.00 94.00 181 ARG A C 1
ATOM 1397 O O . ARG A 1 181 ? -13.631 5.471 19.487 1.00 94.00 181 ARG A O 1
ATOM 1404 N N . ASN A 1 182 ? -14.048 4.535 21.472 1.00 89.50 182 ASN A N 1
ATOM 1405 C CA . ASN A 1 182 ? -13.562 5.684 22.241 1.00 89.50 182 ASN A CA 1
ATOM 1406 C C . ASN A 1 182 ? -12.058 5.935 22.050 1.00 89.50 182 ASN A C 1
ATOM 1408 O O . ASN A 1 182 ? -11.645 7.093 22.052 1.00 89.50 182 ASN A O 1
ATOM 1412 N N . ILE A 1 183 ? -11.247 4.887 21.862 1.00 93.94 183 ILE A N 1
ATOM 1413 C CA . ILE A 1 183 ? -9.831 5.027 21.494 1.00 93.94 183 ILE A CA 1
ATOM 1414 C C . ILE A 1 183 ? -9.719 5.667 20.107 1.00 93.94 183 ILE A C 1
ATOM 1416 O O . ILE A 1 183 ? -9.021 6.669 19.981 1.00 93.94 183 ILE A O 1
ATOM 1420 N N . GLY A 1 184 ? -10.443 5.156 19.106 1.00 93.56 184 GLY A N 1
ATOM 1421 C CA . GLY A 1 184 ? -10.444 5.736 17.759 1.00 93.56 184 GLY A CA 1
ATOM 1422 C C . GLY A 1 184 ? -10.806 7.222 17.766 1.00 93.56 184 GLY A C 1
ATOM 1423 O O . GLY A 1 184 ? -10.056 8.037 17.241 1.00 93.56 184 GLY A O 1
ATOM 1424 N N . ARG A 1 185 ? -11.868 7.605 18.488 1.00 90.50 185 ARG A N 1
ATOM 1425 C CA . ARG A 1 185 ? -12.242 9.018 18.683 1.00 90.50 185 ARG A CA 1
ATOM 1426 C C . ARG A 1 185 ? -11.147 9.833 19.370 1.00 90.50 185 ARG A C 1
ATOM 1428 O O . ARG A 1 185 ? -10.849 10.936 18.931 1.00 90.50 185 ARG A O 1
ATOM 1435 N N . LYS A 1 186 ? -10.554 9.305 20.448 1.00 92.06 186 LYS A N 1
ATOM 1436 C CA . LYS A 1 186 ? -9.493 9.990 21.204 1.00 92.06 186 LYS A CA 1
ATOM 1437 C C . LYS A 1 186 ? -8.291 10.325 20.319 1.00 92.06 186 LYS A C 1
ATOM 1439 O O . LYS A 1 186 ? -7.689 11.375 20.511 1.00 92.06 186 LYS A O 1
ATOM 1444 N N . TYR A 1 187 ? -7.940 9.438 19.392 1.00 94.12 187 TYR A N 1
ATOM 1445 C CA . TYR A 1 187 ? -6.809 9.622 18.481 1.00 94.12 187 TYR A CA 1
ATOM 1446 C C . TYR A 1 187 ? -7.203 10.185 17.107 1.00 94.12 187 TYR A C 1
ATOM 1448 O O . TYR A 1 187 ? -6.330 10.340 16.259 1.00 94.12 187 TYR A O 1
ATOM 1456 N N . GLY A 1 188 ? -8.482 10.507 16.886 1.00 92.69 188 GLY A N 1
ATOM 1457 C CA . GLY A 1 188 ? -8.968 11.044 15.613 1.00 92.69 188 GLY A CA 1
ATOM 1458 C C . GLY A 1 188 ? -8.826 10.072 14.439 1.00 92.69 188 GLY A C 1
ATOM 1459 O O . GLY A 1 188 ? -8.609 10.503 13.313 1.00 92.69 188 GLY A O 1
ATOM 1460 N N . TRP A 1 189 ? -8.895 8.764 14.692 1.00 95.25 189 TRP A N 1
ATOM 1461 C CA . TRP A 1 189 ? -8.811 7.759 13.636 1.00 95.25 189 TRP A CA 1
ATOM 1462 C C . TRP A 1 189 ? -10.115 7.696 12.845 1.00 95.25 189 TRP A C 1
ATOM 1464 O O . TRP A 1 189 ? -11.190 7.538 13.429 1.00 95.25 189 TRP A O 1
ATOM 1474 N N . ALA A 1 190 ? -9.983 7.808 11.525 1.00 95.44 190 ALA A N 1
ATOM 1475 C CA . ALA A 1 190 ? -11.085 7.699 10.581 1.00 95.44 190 ALA A CA 1
ATOM 1476 C C . ALA A 1 190 ? -11.675 6.281 10.566 1.00 95.44 190 ALA A C 1
ATOM 1478 O O . ALA A 1 190 ? -10.983 5.309 10.868 1.00 95.44 190 ALA A O 1
ATOM 1479 N N . LEU A 1 191 ? -12.955 6.175 10.230 1.00 94.81 191 LEU A N 1
ATOM 1480 C CA . LEU A 1 191 ? -13.674 4.921 10.027 1.00 94.81 191 LEU A CA 1
ATOM 1481 C C . LEU A 1 191 ? -13.265 4.220 8.724 1.00 94.81 191 LEU A C 1
ATOM 1483 O O . LEU A 1 191 ? -12.670 4.854 7.855 1.00 94.81 191 LEU A O 1
ATOM 1487 N N . PRO A 1 192 ? -13.619 2.930 8.554 1.00 95.75 192 PRO A N 1
ATOM 1488 C CA . PRO A 1 192 ? -13.335 2.203 7.321 1.00 95.75 192 PRO A CA 1
ATOM 1489 C C . PRO A 1 192 ? -13.868 2.920 6.076 1.00 95.75 192 PRO A C 1
ATOM 1491 O O . PRO A 1 192 ? -13.083 3.262 5.206 1.00 95.75 192 PRO A O 1
ATOM 1494 N N . LEU A 1 193 ? -15.157 3.276 6.065 1.00 93.44 193 LEU A N 1
ATOM 1495 C CA . LEU A 1 193 ? -15.818 3.935 4.928 1.00 93.44 193 LEU A CA 1
ATOM 1496 C C . LEU A 1 193 ? -15.459 5.419 4.741 1.00 93.44 193 LEU A C 1
ATOM 1498 O O . LEU A 1 193 ? -15.976 6.072 3.841 1.00 93.44 193 LEU A O 1
ATOM 1502 N N . GLU A 1 194 ? -14.616 5.976 5.610 1.00 94.81 194 GLU A N 1
ATOM 1503 C CA . GLU A 1 194 ? -14.062 7.321 5.423 1.00 94.81 194 GLU A CA 1
ATOM 1504 C C . GLU A 1 194 ? -12.758 7.278 4.615 1.00 94.81 194 GLU A C 1
ATOM 1506 O O . GLU A 1 194 ? -12.282 8.318 4.160 1.00 94.81 194 GLU A O 1
ATOM 1511 N N . TRP A 1 195 ? -12.176 6.092 4.426 1.00 95.62 195 TRP A N 1
ATOM 1512 C CA . TRP A 1 195 ? -11.071 5.872 3.505 1.00 95.62 195 TRP A CA 1
ATOM 1513 C C . TRP A 1 195 ? -11.585 5.425 2.138 1.00 95.62 195 TRP A C 1
ATOM 1515 O O . TRP A 1 195 ? -12.531 4.652 2.042 1.00 95.62 195 TRP A O 1
ATOM 1525 N N . ASP A 1 196 ? -10.921 5.900 1.089 1.00 92.56 196 ASP A N 1
ATOM 1526 C CA . ASP A 1 196 ? -11.026 5.321 -0.248 1.00 92.56 196 ASP A CA 1
ATOM 1527 C C . ASP A 1 196 ? -10.126 4.075 -0.312 1.00 92.56 196 ASP A C 1
ATOM 1529 O O . ASP A 1 196 ? -8.926 4.158 -0.012 1.00 92.56 196 ASP A O 1
ATOM 1533 N N . ASP A 1 197 ? -10.712 2.932 -0.675 1.00 84.56 197 ASP A N 1
ATOM 1534 C CA . ASP A 1 197 ? -10.052 1.624 -0.729 1.00 84.56 197 ASP A CA 1
ATOM 1535 C C . ASP A 1 197 ? -8.817 1.631 -1.642 1.00 84.56 197 ASP A C 1
ATOM 1537 O O . ASP A 1 197 ? -7.808 0.997 -1.316 1.00 84.56 197 ASP A O 1
ATOM 1541 N N . ASP A 1 198 ? -8.847 2.412 -2.728 1.00 86.06 198 ASP A N 1
ATOM 1542 C CA . ASP A 1 198 ? -7.739 2.517 -3.683 1.00 86.06 198 ASP A CA 1
ATOM 1543 C C . ASP A 1 198 ? -6.645 3.495 -3.218 1.00 86.06 198 ASP A C 1
ATOM 1545 O O . ASP A 1 198 ? -5.508 3.447 -3.700 1.00 86.06 198 ASP A O 1
ATOM 1549 N N . ALA A 1 199 ? -6.954 4.383 -2.266 1.00 90.62 199 ALA A N 1
ATOM 1550 C CA . ALA A 1 199 ? -6.050 5.444 -1.821 1.00 90.62 199 ALA A CA 1
ATOM 1551 C C . ALA A 1 199 ? -5.508 5.248 -0.396 1.00 90.62 199 ALA A C 1
ATOM 1553 O O . ALA A 1 199 ? -4.559 5.928 -0.006 1.00 90.62 199 ALA A O 1
ATOM 1554 N N . ILE A 1 200 ? -6.053 4.322 0.398 1.00 94.56 200 ILE A N 1
ATOM 1555 C CA . ILE A 1 200 ? -5.687 4.141 1.814 1.00 94.56 200 ILE A CA 1
ATOM 1556 C C . ILE A 1 200 ? -4.185 3.872 2.040 1.00 94.56 200 ILE A C 1
ATOM 1558 O O . ILE A 1 200 ? -3.641 4.248 3.083 1.00 94.56 200 ILE A O 1
ATOM 1562 N N . ASP A 1 201 ? -3.487 3.270 1.073 1.00 93.94 201 ASP A N 1
ATOM 1563 C CA . ASP A 1 201 ? -2.039 3.025 1.114 1.00 93.94 201 ASP A CA 1
ATOM 1564 C C . ASP A 1 201 ? -1.189 4.222 0.634 1.00 93.94 201 ASP A C 1
ATOM 1566 O O . ASP A 1 201 ? 0.009 4.265 0.922 1.00 93.94 201 ASP A O 1
ATOM 1570 N N . ASN A 1 202 ? -1.780 5.211 -0.045 1.00 90.12 202 ASN A N 1
ATOM 1571 C CA . ASN A 1 202 ? -1.074 6.401 -0.524 1.00 90.12 202 ASN A CA 1
ATOM 1572 C C . ASN A 1 202 ? -0.768 7.350 0.653 1.00 90.12 202 ASN A C 1
ATOM 1574 O O . ASN A 1 202 ? -1.703 7.806 1.319 1.00 90.12 202 ASN A O 1
ATOM 1578 N N . PRO A 1 203 ? 0.504 7.698 0.929 1.00 89.75 203 PRO A N 1
ATOM 1579 C CA . PRO A 1 203 ? 0.854 8.580 2.041 1.00 89.75 203 PRO A CA 1
ATOM 1580 C C . PRO A 1 203 ? 0.159 9.943 2.004 1.00 89.75 203 PRO A C 1
ATOM 1582 O O . PRO A 1 203 ? -0.192 10.455 3.068 1.00 89.75 203 PRO A O 1
ATOM 1585 N N . ASP A 1 204 ? -0.124 10.463 0.812 1.00 89.88 204 ASP A N 1
ATOM 1586 C CA . ASP A 1 204 ? -0.750 11.771 0.617 1.00 89.88 204 ASP A CA 1
ATOM 1587 C C . ASP A 1 204 ? -2.287 11.719 0.668 1.00 89.88 204 ASP A C 1
ATOM 1589 O O . ASP A 1 204 ? -2.945 12.758 0.639 1.00 89.88 204 ASP A O 1
ATOM 1593 N N . ALA A 1 205 ? -2.881 10.523 0.767 1.00 91.38 205 ALA A N 1
ATOM 1594 C CA . ALA A 1 205 ? -4.325 10.379 0.890 1.00 91.38 205 ALA A CA 1
ATOM 1595 C C . ALA A 1 205 ? -4.829 10.855 2.256 1.00 91.38 205 ALA A C 1
ATOM 1597 O O . ALA A 1 205 ? -4.254 10.547 3.308 1.00 91.38 205 ALA A O 1
ATOM 1598 N N . THR A 1 206 ? -5.961 11.551 2.228 1.00 91.88 206 THR A N 1
ATOM 1599 C CA . THR A 1 206 ? -6.696 12.007 3.404 1.00 91.88 206 THR A CA 1
ATOM 1600 C C . THR A 1 206 ? -8.095 11.385 3.414 1.00 91.88 206 THR A C 1
ATOM 1602 O O . THR A 1 206 ? -8.710 11.253 2.356 1.00 91.88 206 THR A O 1
ATOM 1605 N N . PRO A 1 207 ? -8.611 10.977 4.587 1.00 93.19 207 PRO A N 1
ATOM 1606 C CA . PRO A 1 207 ? -9.943 10.401 4.677 1.00 93.19 207 PRO A CA 1
ATOM 1607 C C . PRO A 1 207 ? -11.016 11.487 4.546 1.00 93.19 207 PRO A C 1
ATOM 1609 O O . PRO A 1 207 ? -10.826 12.631 4.973 1.00 93.19 207 PRO A O 1
ATOM 1612 N N . ILE A 1 208 ? -12.178 11.110 4.022 1.00 90.56 208 ILE A N 1
ATOM 1613 C CA . ILE A 1 208 ? -13.373 11.953 3.984 1.00 90.56 208 ILE A CA 1
ATOM 1614 C C . ILE A 1 208 ? -14.092 11.792 5.323 1.00 90.56 208 ILE A C 1
ATOM 1616 O O . ILE A 1 208 ? -14.887 10.880 5.522 1.00 90.56 208 ILE A O 1
ATOM 1620 N N . VAL A 1 209 ? -13.779 12.674 6.271 1.00 81.88 209 VAL A N 1
ATOM 1621 C CA . VAL A 1 209 ? -14.274 12.560 7.648 1.00 81.88 209 VAL A CA 1
ATOM 1622 C C . VAL A 1 209 ? -15.732 13.011 7.746 1.00 81.88 209 VAL A C 1
ATOM 1624 O O . VAL A 1 209 ? -16.073 14.159 7.449 1.00 81.88 209 VAL A O 1
ATOM 1627 N N . SER A 1 210 ? -16.592 12.121 8.232 1.00 74.38 210 SER A N 1
ATOM 1628 C CA . SER A 1 210 ? -17.980 12.427 8.565 1.00 74.38 210 SER A CA 1
ATOM 1629 C C . SER A 1 210 ? -18.067 13.160 9.911 1.00 74.38 210 SER A C 1
ATOM 1631 O O . SER A 1 210 ? -17.259 12.959 10.823 1.00 74.38 210 SER A O 1
ATOM 1633 N N . ARG A 1 211 ? -19.061 14.044 10.083 1.00 66.81 211 ARG A N 1
ATOM 1634 C CA . ARG A 1 211 ? -19.265 14.771 11.349 1.00 66.81 211 ARG A CA 1
ATOM 1635 C C . ARG A 1 211 ? -19.891 13.846 12.398 1.00 66.81 211 ARG A C 1
ATOM 1637 O O . ARG A 1 211 ? -21.081 13.926 12.675 1.00 66.81 211 ARG A O 1
ATOM 1644 N N . ARG A 1 212 ? -19.078 12.962 12.975 1.00 65.00 212 ARG A N 1
ATOM 1645 C CA . ARG A 1 212 ? -19.515 11.909 13.898 1.00 65.00 212 ARG A CA 1
ATOM 1646 C C . ARG A 1 212 ? -19.917 12.477 15.260 1.00 65.00 212 ARG A C 1
ATOM 1648 O O . ARG A 1 212 ? -19.103 13.086 15.959 1.00 65.00 212 ARG A O 1
ATOM 1655 N N . THR A 1 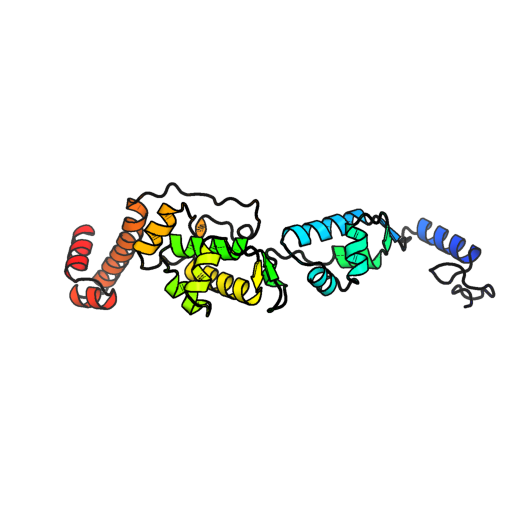213 ? -21.156 12.244 15.685 1.00 64.88 213 THR A N 1
ATOM 1656 C CA . THR A 1 213 ? -21.612 12.566 17.043 1.00 64.88 213 THR A CA 1
ATOM 1657 C C . THR A 1 213 ? -21.590 11.330 17.941 1.00 64.88 213 THR A C 1
ATOM 1659 O O . THR A 1 213 ? -21.608 10.189 17.479 1.00 64.88 213 THR A O 1
ATOM 1662 N N . LYS A 1 214 ? -21.599 11.524 19.272 1.00 61.06 214 LYS A N 1
ATOM 1663 C CA . LYS A 1 214 ? -21.799 10.392 20.196 1.00 61.06 214 LYS A CA 1
ATOM 1664 C C . LYS A 1 214 ? -23.106 9.653 19.903 1.00 61.06 214 LYS A C 1
ATOM 1666 O O . LYS A 1 214 ? -23.149 8.449 20.117 1.00 61.06 214 LYS A O 1
ATOM 1671 N N . ARG A 1 215 ? -24.134 10.373 19.440 1.00 57.88 215 ARG A N 1
ATOM 1672 C CA . ARG A 1 215 ? -25.464 9.842 19.147 1.00 57.88 215 ARG A CA 1
ATOM 1673 C C . ARG A 1 215 ? -25.417 8.819 18.016 1.00 57.88 215 ARG A C 1
ATOM 1675 O O . ARG A 1 215 ? -26.034 7.778 18.179 1.00 57.88 215 ARG A O 1
ATOM 1682 N N . ASP A 1 216 ? -24.646 9.059 16.959 1.00 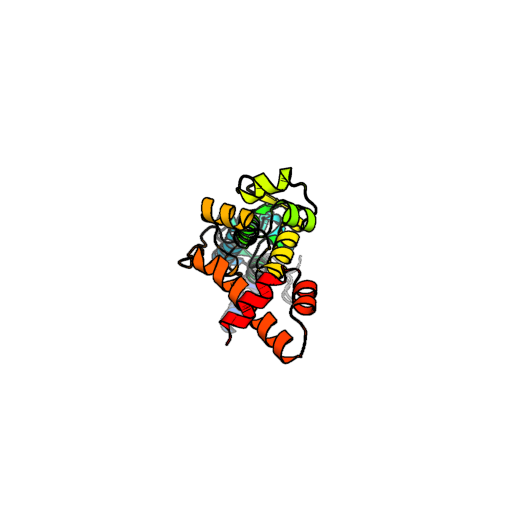62.09 216 ASP A N 1
ATOM 1683 C CA . ASP A 1 216 ? -24.610 8.192 15.768 1.00 62.09 216 ASP A CA 1
ATOM 1684 C C . ASP A 1 216 ? -24.097 6.780 16.091 1.00 62.09 216 ASP A C 1
ATOM 1686 O O . ASP A 1 216 ? -24.687 5.785 15.675 1.00 62.09 216 ASP A O 1
ATOM 1690 N N . ASP A 1 217 ? -23.087 6.679 16.961 1.00 60.53 217 ASP A N 1
ATOM 1691 C CA . ASP A 1 217 ? -22.522 5.387 17.383 1.00 60.53 217 ASP A CA 1
ATOM 1692 C C . ASP A 1 217 ? -23.440 4.575 18.305 1.00 60.53 217 ASP A C 1
ATOM 1694 O O . ASP A 1 217 ? -23.226 3.376 18.477 1.00 60.53 217 ASP A O 1
ATOM 1698 N N . PHE A 1 218 ? -24.425 5.221 18.934 1.00 60.31 218 PHE A N 1
ATOM 1699 C CA . PHE A 1 218 ? -25.444 4.544 19.737 1.00 60.31 218 PHE A CA 1
ATOM 1700 C C . PHE A 1 218 ? -26.728 4.304 18.942 1.00 60.31 218 PHE A C 1
ATOM 1702 O O . PHE A 1 218 ? -27.357 3.269 19.133 1.00 60.31 218 PHE A O 1
ATOM 1709 N N . LEU A 1 219 ? -27.127 5.234 18.068 1.00 60.00 219 LEU A N 1
ATOM 1710 C CA . LEU A 1 219 ? -28.371 5.126 17.312 1.00 60.00 219 LEU A CA 1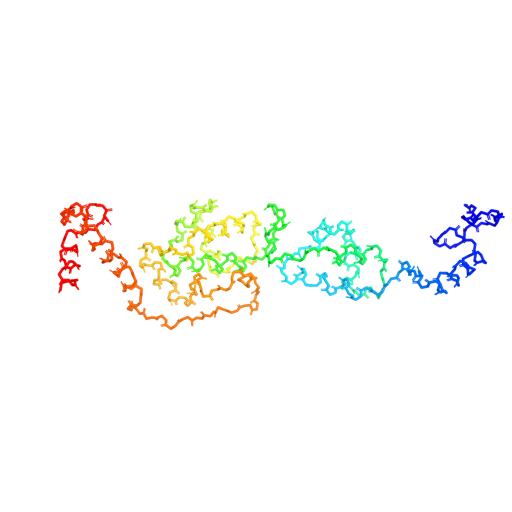
ATOM 1711 C C . LEU A 1 219 ? -28.294 4.035 16.251 1.00 60.00 219 LEU A C 1
ATOM 1713 O O . LEU A 1 219 ? -29.253 3.288 16.165 1.00 60.00 219 LEU A O 1
ATOM 1717 N N . GLY A 1 220 ? -27.192 3.894 15.505 1.00 65.19 220 GLY A N 1
ATOM 1718 C CA . GLY A 1 220 ? -27.074 2.861 14.464 1.00 65.19 220 GLY A CA 1
ATOM 1719 C C . GLY A 1 220 ? -27.359 1.444 14.991 1.00 65.19 220 GLY A C 1
ATOM 1720 O O . GLY A 1 220 ? -28.346 0.838 14.578 1.00 65.19 220 GLY A O 1
ATOM 1721 N N . PRO A 1 221 ? -26.608 0.959 16.000 1.00 67.94 221 PRO A N 1
ATOM 1722 C CA . PRO A 1 221 ? -26.853 -0.355 16.601 1.00 67.94 221 PRO A CA 1
ATOM 1723 C C . PRO A 1 221 ? -28.227 -0.491 17.268 1.00 67.94 221 PRO A C 1
ATOM 1725 O O . PRO A 1 221 ? -28.782 -1.584 17.338 1.00 67.94 221 PRO A O 1
ATOM 1728 N N . VAL A 1 222 ? -28.787 0.602 17.799 1.00 72.12 222 VAL A N 1
ATOM 1729 C CA . VAL A 1 222 ? -30.135 0.592 18.389 1.00 72.12 222 VAL A CA 1
ATOM 1730 C C . VAL A 1 222 ? -31.215 0.520 17.309 1.00 72.12 222 VAL A C 1
ATOM 1732 O O . VAL A 1 222 ? -32.204 -0.171 17.526 1.00 72.12 222 VAL A O 1
ATOM 1735 N N . ILE A 1 223 ? -31.044 1.196 16.171 1.00 73.19 223 ILE A N 1
ATOM 1736 C CA . ILE A 1 223 ? -31.957 1.149 15.022 1.00 73.19 223 ILE A CA 1
ATOM 1737 C C . ILE A 1 223 ? -31.943 -0.256 14.422 1.00 73.19 223 ILE A C 1
ATOM 1739 O O . ILE A 1 223 ? -32.999 -0.876 14.370 1.00 73.19 223 ILE A O 1
ATOM 1743 N N . GLU A 1 224 ? -30.769 -0.812 14.108 1.00 74.62 224 GLU A N 1
ATOM 1744 C CA . GLU A 1 224 ? -30.657 -2.189 13.601 1.00 74.62 224 GLU A CA 1
ATOM 1745 C C . GLU A 1 224 ? -31.245 -3.209 14.581 1.00 74.62 224 GLU A C 1
ATOM 1747 O O . GLU A 1 224 ? -32.000 -4.100 14.187 1.00 74.62 224 GLU A O 1
ATOM 1752 N N . ARG A 1 225 ? -30.948 -3.077 15.885 1.00 86.00 225 ARG A N 1
ATOM 1753 C CA . ARG A 1 225 ? -31.547 -3.951 16.903 1.00 86.00 225 ARG A CA 1
ATOM 1754 C C . ARG A 1 225 ? -33.065 -3.815 16.903 1.00 86.00 225 ARG A C 1
ATOM 1756 O O . ARG A 1 225 ? -33.745 -4.830 16.976 1.00 86.00 225 ARG A O 1
ATOM 1763 N N . ARG A 1 226 ? -33.605 -2.598 16.822 1.00 85.38 226 ARG A N 1
ATOM 1764 C CA . ARG A 1 226 ? -35.055 -2.353 16.786 1.00 85.38 226 ARG A CA 1
ATOM 1765 C C . ARG A 1 226 ? -35.712 -2.945 15.550 1.00 85.38 226 ARG A C 1
ATOM 1767 O O . ARG A 1 226 ? -36.761 -3.560 15.696 1.00 85.38 226 ARG A O 1
ATOM 1774 N N . GLU A 1 227 ? -35.099 -2.813 14.380 1.00 84.38 227 GLU A N 1
ATOM 1775 C CA . GLU A 1 227 ? -35.579 -3.434 13.143 1.00 84.38 227 GLU A CA 1
ATOM 1776 C C . GLU A 1 227 ? -35.623 -4.960 13.278 1.00 84.38 227 GLU A C 1
ATOM 1778 O O . GLU A 1 227 ? -36.670 -5.563 13.045 1.00 84.38 227 GLU A O 1
ATOM 1783 N N . LYS A 1 228 ? -34.551 -5.579 13.794 1.00 84.25 228 LYS A N 1
ATOM 1784 C CA . LYS A 1 228 ? -34.515 -7.023 14.094 1.00 84.25 228 LYS A CA 1
ATOM 1785 C C . LYS A 1 228 ? -35.561 -7.439 15.127 1.00 84.25 228 LYS A C 1
ATOM 1787 O O . LYS A 1 228 ? -36.227 -8.458 14.968 1.00 84.25 228 LYS A O 1
ATOM 1792 N N . VAL A 1 229 ? -35.735 -6.652 16.190 1.00 87.81 229 VAL A N 1
ATOM 1793 C CA . VAL A 1 229 ? -36.774 -6.892 17.204 1.00 87.81 229 VAL A CA 1
ATOM 1794 C C . VAL A 1 229 ? -38.162 -6.812 16.579 1.00 87.81 229 VAL A C 1
ATOM 1796 O O . VAL A 1 229 ? -39.009 -7.649 16.892 1.00 87.81 229 VAL A O 1
ATOM 1799 N N . PHE A 1 230 ? -38.410 -5.844 15.699 1.00 87.50 230 PHE A N 1
ATOM 1800 C CA . PHE A 1 230 ? -39.682 -5.683 15.004 1.00 87.50 230 PHE A CA 1
ATOM 1801 C C . PHE A 1 230 ? -39.968 -6.863 14.067 1.00 87.50 230 PHE A C 1
ATOM 1803 O O . PHE A 1 230 ? -41.050 -7.445 14.139 1.00 87.50 230 PHE A O 1
ATOM 1810 N N . GLU A 1 231 ? -38.990 -7.278 13.265 1.00 88.38 231 GLU A N 1
ATOM 1811 C CA . GLU A 1 231 ? -39.084 -8.443 12.380 1.00 88.38 231 GLU A CA 1
ATOM 1812 C C . GLU A 1 231 ? -39.397 -9.731 13.159 1.00 88.38 231 GLU A C 1
ATOM 1814 O O . GLU A 1 231 ? -40.392 -10.405 12.889 1.00 88.38 231 GLU A O 1
ATOM 1819 N N . LEU A 1 232 ? -38.617 -10.038 14.201 1.00 89.62 232 LEU A N 1
ATOM 1820 C CA . LEU A 1 232 ? -38.824 -11.236 15.021 1.00 89.62 232 LEU A CA 1
ATOM 1821 C C . LEU A 1 232 ? -40.150 -11.195 15.795 1.00 89.62 232 LEU A C 1
ATOM 1823 O O . LEU A 1 232 ? -40.774 -12.230 16.026 1.00 89.62 232 LEU A O 1
ATOM 1827 N N . THR A 1 233 ? -40.618 -9.999 16.161 1.00 89.88 233 THR A N 1
ATOM 1828 C CA . THR A 1 233 ? -41.945 -9.814 16.762 1.00 89.88 233 THR A CA 1
ATOM 1829 C C . THR A 1 233 ? -43.060 -10.113 15.761 1.00 89.88 233 THR A C 1
ATOM 1831 O O . THR A 1 233 ? -44.013 -10.798 16.127 1.00 89.88 233 THR A O 1
ATOM 1834 N N . ARG A 1 234 ? -42.941 -9.676 14.497 1.00 89.88 234 ARG A N 1
ATOM 1835 C CA . ARG A 1 234 ? -43.899 -10.031 13.429 1.00 89.88 234 ARG A CA 1
ATOM 1836 C C . ARG A 1 234 ? -43.919 -11.529 13.136 1.00 89.88 234 ARG A C 1
ATOM 1838 O O . ARG A 1 234 ? -44.976 -12.057 12.812 1.00 89.88 234 ARG A O 1
ATOM 1845 N N . ASN A 1 235 ? -42.791 -12.206 13.324 1.00 91.50 235 ASN A N 1
ATOM 1846 C CA . ASN A 1 235 ? -42.677 -13.660 13.201 1.00 91.50 235 ASN A CA 1
ATOM 1847 C C . ASN A 1 235 ? -43.223 -14.427 14.426 1.00 91.50 235 ASN A C 1
ATOM 1849 O O . ASN A 1 235 ? -43.114 -15.648 14.483 1.00 91.50 235 ASN A O 1
ATOM 1853 N N . GLY A 1 236 ? -43.817 -13.734 15.406 1.00 91.75 236 GLY A N 1
ATOM 1854 C CA . GLY A 1 236 ? -44.524 -14.348 16.533 1.00 91.75 236 GLY A CA 1
ATOM 1855 C C . GLY A 1 236 ? -43.644 -14.758 17.716 1.00 91.75 236 GLY A C 1
ATOM 1856 O O . GLY A 1 236 ? -44.141 -15.403 18.639 1.00 91.75 236 GLY A O 1
ATOM 1857 N N . LEU A 1 237 ? -42.359 -14.389 17.738 1.00 92.75 237 LEU A N 1
ATOM 1858 C CA . LEU A 1 237 ? -41.483 -14.727 18.861 1.00 92.75 237 LEU A CA 1
ATOM 1859 C C . LEU A 1 237 ? -41.842 -13.904 20.109 1.00 92.75 237 LEU A C 1
ATOM 1861 O O . LEU A 1 237 ? -42.172 -12.716 20.042 1.00 92.75 237 LEU A O 1
ATOM 1865 N N . SER A 1 238 ? -41.730 -14.519 21.286 1.00 91.44 238 SER A N 1
ATOM 1866 C CA . SER A 1 238 ? -41.865 -13.825 22.573 1.00 91.44 238 SER A CA 1
ATOM 1867 C C . SER A 1 238 ? -40.645 -12.945 22.873 1.00 91.44 238 SER A C 1
ATOM 1869 O O . SER A 1 238 ? -39.550 -13.181 22.362 1.00 91.44 238 SER A O 1
ATOM 1871 N N . SER A 1 239 ? -40.793 -11.947 23.756 1.00 89.12 239 SER A N 1
ATOM 1872 C CA . SER A 1 239 ? -39.666 -11.083 24.148 1.00 89.12 239 SER A CA 1
ATOM 1873 C C . SER A 1 239 ? -38.479 -11.876 24.710 1.00 89.12 239 SER A C 1
ATOM 1875 O O . SER A 1 239 ? -37.341 -11.469 24.510 1.00 89.12 239 SER A O 1
ATOM 1877 N N . ALA A 1 240 ? -38.735 -13.001 25.389 1.00 89.38 240 ALA A N 1
ATOM 1878 C CA . ALA A 1 240 ? -37.697 -13.868 25.944 1.00 89.38 240 ALA A CA 1
ATOM 1879 C C . ALA A 1 240 ? -36.911 -14.612 24.851 1.00 89.38 240 ALA A C 1
ATOM 1881 O O . ALA A 1 240 ? -35.689 -14.653 24.909 1.00 89.38 240 ALA A O 1
ATOM 1882 N N . GLN A 1 241 ? -37.593 -15.130 23.825 1.00 89.94 241 GLN A N 1
ATOM 1883 C CA . GLN A 1 241 ? -36.939 -15.804 22.694 1.00 89.94 241 GLN A CA 1
ATOM 1884 C C . GLN A 1 241 ? -36.092 -14.834 21.865 1.00 89.94 241 GLN A C 1
ATOM 1886 O O . GLN A 1 241 ? -34.978 -15.160 21.474 1.00 89.94 241 GLN A O 1
ATOM 1891 N N . ILE A 1 242 ? -36.594 -13.617 21.636 1.00 90.31 242 ILE A N 1
ATOM 1892 C CA . ILE A 1 242 ? -35.845 -12.574 20.921 1.00 90.31 242 ILE A CA 1
ATOM 1893 C C . ILE A 1 242 ? -34.614 -12.137 21.725 1.00 90.31 242 ILE A C 1
ATOM 1895 O O . ILE A 1 242 ? -33.549 -11.925 21.151 1.00 90.31 242 ILE A O 1
ATOM 1899 N N . ALA A 1 243 ? -34.757 -11.994 23.045 1.00 90.06 243 ALA A N 1
ATOM 1900 C CA . ALA A 1 243 ? -33.664 -11.635 23.946 1.00 90.06 243 ALA A CA 1
ATOM 1901 C C . ALA A 1 243 ? -32.527 -12.664 23.900 1.00 90.06 243 ALA A C 1
ATOM 1903 O O . ALA A 1 243 ? -31.368 -12.278 23.752 1.00 90.06 243 ALA A O 1
ATOM 1904 N N . ASP A 1 244 ? -32.876 -13.950 23.957 1.00 88.94 244 ASP A N 1
ATOM 1905 C CA . ASP A 1 244 ? -31.935 -15.066 23.842 1.00 88.94 244 ASP A CA 1
ATOM 1906 C C . ASP A 1 244 ? -31.231 -15.067 22.475 1.00 88.94 244 ASP A C 1
ATOM 1908 O O . ASP A 1 244 ? -30.004 -15.062 22.397 1.00 88.94 244 ASP A O 1
ATOM 1912 N N . GLN A 1 245 ? -31.997 -14.927 21.389 1.00 88.38 245 GLN A N 1
ATOM 1913 C CA . GLN A 1 245 ? -31.464 -14.928 20.025 1.00 88.38 245 GLN A CA 1
ATOM 1914 C C . GLN A 1 245 ? -30.538 -13.737 19.724 1.00 88.38 245 GLN A C 1
ATOM 1916 O O . GLN A 1 245 ? -29.559 -13.882 18.991 1.00 88.38 245 GLN A O 1
ATOM 1921 N N . LEU A 1 246 ? -30.847 -12.550 20.252 1.00 86.12 246 LEU A N 1
ATOM 1922 C CA . LEU A 1 246 ? -30.047 -11.338 20.048 1.00 86.12 246 LEU A CA 1
ATOM 1923 C C . LEU A 1 246 ? -28.966 -11.141 21.125 1.00 86.12 246 LEU A C 1
ATOM 1925 O O . LEU A 1 246 ? -28.188 -10.193 21.023 1.00 86.12 246 LEU A O 1
ATOM 1929 N N . GLY A 1 247 ? -28.917 -11.996 22.153 1.00 84.44 247 GLY A N 1
ATOM 1930 C CA . GLY A 1 247 ? -27.956 -11.900 23.254 1.00 84.44 247 GLY A CA 1
ATOM 1931 C C . GLY A 1 247 ? -28.092 -10.620 24.088 1.00 84.44 247 GLY A C 1
ATOM 1932 O O . GLY A 1 247 ? -27.088 -10.055 24.524 1.00 84.44 247 GLY A O 1
ATOM 1933 N N . VAL A 1 248 ? -29.317 -10.120 24.287 1.00 86.88 248 VAL A N 1
ATOM 1934 C CA . VAL A 1 248 ? -29.595 -8.880 25.038 1.00 86.88 248 VAL A CA 1
ATOM 1935 C C . VAL A 1 248 ? -30.617 -9.105 26.147 1.00 86.88 248 VAL A C 1
ATOM 1937 O O . VAL A 1 248 ? -31.413 -10.032 26.103 1.00 86.88 248 VAL A O 1
ATOM 1940 N N . ASP A 1 249 ? -30.633 -8.220 27.145 1.00 88.81 249 ASP A N 1
ATOM 1941 C CA . ASP A 1 249 ? -31.562 -8.323 28.273 1.00 88.81 249 ASP A CA 1
ATOM 1942 C C . ASP A 1 249 ? -33.043 -8.216 27.823 1.00 88.81 249 ASP A C 1
ATOM 1944 O O . ASP A 1 249 ? -33.377 -7.297 27.060 1.00 88.81 249 ASP A O 1
ATOM 1948 N N . PRO A 1 250 ? -33.962 -9.068 28.327 1.00 85.25 250 PRO A N 1
ATOM 1949 C CA . PRO A 1 250 ? -35.385 -9.030 27.977 1.00 85.25 250 PRO A CA 1
ATOM 1950 C C . PRO A 1 250 ? -36.061 -7.665 28.172 1.00 85.25 250 PRO A C 1
ATOM 1952 O O . PRO A 1 250 ? -36.949 -7.294 27.402 1.00 85.25 250 PRO A O 1
ATOM 1955 N N . ARG A 1 251 ? -35.621 -6.861 29.151 1.00 87.94 251 ARG A N 1
ATOM 1956 C CA . ARG A 1 251 ? -36.129 -5.495 29.379 1.00 87.94 251 ARG A CA 1
ATOM 1957 C C . ARG A 1 251 ? -35.782 -4.563 28.220 1.00 87.94 251 ARG A C 1
ATOM 1959 O O . ARG A 1 251 ? -36.511 -3.604 27.966 1.00 87.94 251 ARG A O 1
ATOM 1966 N N . THR A 1 252 ? -34.684 -4.826 27.514 1.00 86.31 252 THR A N 1
ATOM 1967 C CA . THR A 1 252 ? -34.284 -4.074 26.319 1.00 86.31 252 THR A CA 1
ATOM 1968 C C . THR A 1 252 ? -35.227 -4.361 25.155 1.00 86.31 252 THR A C 1
ATOM 1970 O O . THR A 1 252 ? -35.673 -3.416 24.510 1.00 86.31 252 THR A O 1
ATOM 1973 N N . ILE A 1 253 ? -35.624 -5.624 24.964 1.00 90.50 253 ILE A N 1
ATOM 1974 C CA . ILE A 1 253 ? -36.605 -6.022 23.941 1.00 90.50 253 ILE A CA 1
ATOM 1975 C C . ILE A 1 253 ? -37.967 -5.374 24.199 1.00 90.50 253 ILE A C 1
ATOM 1977 O O . ILE A 1 253 ? -38.565 -4.799 23.292 1.00 90.50 253 ILE A O 1
ATOM 1981 N N . THR A 1 254 ? -38.441 -5.399 25.449 1.00 88.81 254 THR A N 1
ATOM 1982 C CA . THR A 1 254 ? -39.708 -4.754 25.829 1.00 88.81 254 THR A CA 1
ATOM 1983 C C . THR A 1 254 ? -39.686 -3.250 25.554 1.00 88.81 254 THR A C 1
ATOM 1985 O O . THR A 1 254 ? -40.662 -2.702 25.045 1.00 88.81 254 THR A O 1
ATOM 1988 N N . ARG A 1 255 ? -38.561 -2.578 25.834 1.00 86.38 255 ARG A N 1
ATOM 1989 C CA . ARG A 1 255 ? -38.389 -1.147 25.543 1.00 86.38 255 ARG A CA 1
ATOM 1990 C C . ARG A 1 255 ? -38.416 -0.854 24.042 1.00 86.38 255 ARG A C 1
ATOM 1992 O O . ARG A 1 255 ? -39.010 0.138 23.636 1.00 86.38 255 ARG A O 1
ATOM 1999 N N . ASP A 1 256 ? -37.770 -1.689 23.235 1.00 85.88 256 ASP A N 1
ATOM 2000 C CA . ASP A 1 256 ? -37.714 -1.501 21.784 1.00 85.88 256 ASP A CA 1
ATOM 2001 C C . ASP A 1 256 ? -39.061 -1.783 21.105 1.00 85.88 256 ASP A C 1
ATOM 2003 O O . ASP A 1 256 ? -39.436 -1.043 20.202 1.00 85.88 256 ASP A O 1
ATOM 2007 N N . ARG A 1 257 ? -39.838 -2.758 21.602 1.00 85.50 257 ARG A N 1
ATOM 2008 C CA . ARG A 1 257 ? -41.232 -2.985 21.175 1.00 85.50 257 ARG A CA 1
ATOM 2009 C C . ARG A 1 257 ? -42.129 -1.787 21.468 1.00 85.50 257 ARG A C 1
ATOM 2011 O O . ARG A 1 257 ? -42.867 -1.353 20.594 1.00 85.50 257 ARG A O 1
ATOM 2018 N N . GLY A 1 258 ? -42.038 -1.236 22.679 1.00 79.38 258 GLY A N 1
ATOM 2019 C CA . GLY A 1 258 ? -42.836 -0.075 23.083 1.00 79.38 258 GLY A CA 1
ATOM 2020 C C . GLY A 1 258 ? -42.472 1.222 22.355 1.00 79.38 258 GLY A C 1
ATO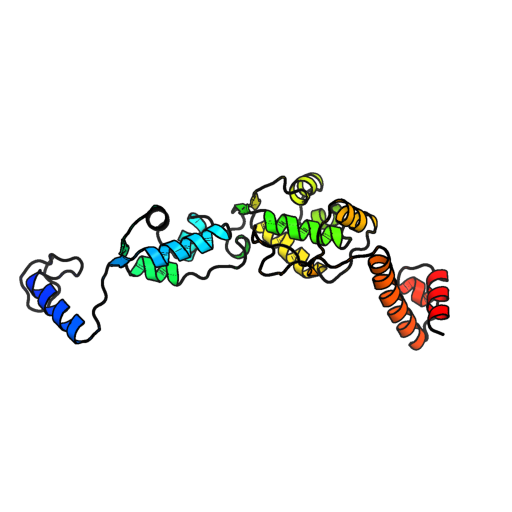M 2021 O O . GLY A 1 258 ? -43.232 2.175 22.419 1.00 79.38 258 GLY A O 1
ATOM 2022 N N . ALA A 1 259 ? -41.323 1.270 21.675 1.00 70.31 259 ALA A N 1
ATOM 2023 C CA . ALA A 1 259 ? -40.909 2.412 20.863 1.00 70.31 259 ALA A CA 1
ATOM 2024 C C . ALA A 1 259 ? -41.333 2.305 19.384 1.00 70.31 259 ALA A C 1
ATOM 2026 O O . ALA A 1 259 ? -41.107 3.256 18.640 1.00 70.31 259 ALA A O 1
ATOM 2027 N N . ALA A 1 260 ? -41.876 1.157 18.958 1.00 57.59 260 ALA A N 1
ATOM 2028 C CA . ALA A 1 260 ? -42.345 0.886 17.594 1.00 57.59 260 ALA A CA 1
ATOM 2029 C C . ALA A 1 260 ? -43.886 0.829 17.475 1.00 57.59 260 ALA A C 1
ATOM 2031 O O . ALA A 1 260 ? -44.393 0.603 16.377 1.00 57.59 260 ALA A O 1
ATOM 2032 N N . ALA A 1 261 ? -44.599 0.997 18.597 1.00 47.56 261 ALA A N 1
ATOM 2033 C CA . ALA A 1 261 ? -46.051 1.173 18.677 1.00 47.56 261 ALA A CA 1
ATOM 2034 C C . ALA A 1 261 ? -46.394 2.667 18.708 1.00 47.56 261 ALA A C 1
ATOM 2036 O O . ALA A 1 261 ? -47.421 3.034 18.097 1.00 47.56 261 ALA A O 1
#

pLDDT: mean 90.86, std 8.29, range [47.56, 98.19]

Radius of gyration: 29.9 Å; chains: 1; bounding box: 78×31×80 Å

Secondary structure (DSSP, 8-state):
-B-SSTT--SBP-STTS--HHHHHHHHHHHHHTT----SEEESHHHHHHHHHHHHTT--HHHHHHHH---HHHHHHHHHT-SEEEHHHHHHHHTSPPPSSHHHHS-TT-EEESHHHHHHHHHHHHTT--HHHHHHHHT--HHHHHHHHTT--SEEEHHHHHHHHHHHHHHTTS--S-HHHHHHHHHHTPPPGGGS-TTTTT-TT---------HHHHHHHHHHHHHHHHHHHHHTT--HHHHHHHHTS-HHHHHHHHHT--

Foldseek 3Di:
DAAPDPPGRHFQDDPVRHDPVVVVVVQVVCVVVVNDDDQKDFLVQLLVLLVLLVLLPADLVLLCVQLVPDSVLSVCSNVDDGMDTPSSSVSSNPRDRDLHNLVRADQQDKGFLQLLLLLLLQLLLLAADLCNLCVQLVHDSVVSVCSVVCVDGIDGSNSSVSSLVVSVVPLPPRHPHPPSNVVSVVVVRAHSQQDDNSCSSRPPDDGNHDPDDPCVSVVVVLVVLLVQLVVVVVVVDDLVRSCVVVVHDSVSSVVSVVVVD

Sequence (261 aa):
MTCKTPGCSRGGQTRRGMCRACYERWRLRQHAYGRFQPLVVDAEPARRHITAMRDIGLTWRTISNLSGVDRKQVADICRGAKMTSRDVADRILATRIPTAAHEVAPDDGRVPAIGTTRRIQALVANGWTQSYIAEQVGITVANMVPLTFGRQPMVQAAKARTVAALFDRLQLEQGPSTRARNIGRKYGWALPLEWDDDAIDNPDATPIVSRRTKRDDFLGPVIERREKVFELTRNGLSSAQIADQLGVDPRTITRDRGAAA